Protein AF-A0AAE4V589-F1 (afdb_monomer)

Foldseek 3Di:
DDDPPPQDEDFFFDKDKFDKDQLLVLCVVVVDDWDDDDPGCSQVSSLVSRDPDDLPQKDWPFKDKDFPADHDRGFIWMKMKGFHAWADDPFKIKIKMKMFIATPVRDTGMIMIIIIIHHGPRPYDHDLCRHPLDLSNVVVVQVVQLPDPVQLVVCQVPFAKDKDWDAHRHRDIRIKIFGDDRSHRPDID

Solvent-accessible surface area (backbone atoms only — not comparable to full-atom values): 10540 Å² total; per-residue (Å²): 135,84,79,77,74,77,79,73,76,82,52,54,68,44,69,34,66,31,74,74,40,42,41,45,61,48,38,63,72,67,71,62,85,77,83,80,92,64,92,62,61,56,50,61,51,49,40,63,70,39,51,66,64,91,61,79,81,41,44,78,79,24,68,35,78,48,72,76,42,79,74,47,57,86,39,46,34,24,23,39,37,33,29,65,24,38,41,57,59,100,72,41,35,42,35,31,32,41,38,32,34,28,36,87,86,70,46,71,27,32,35,34,29,31,22,31,38,40,54,70,86,62,81,64,74,84,48,49,85,25,30,59,55,31,55,69,24,54,60,69,45,50,62,63,43,60,72,30,63,69,56,23,60,77,25,45,91,42,70,51,72,50,75,45,76,44,75,40,7,76,70,48,75,41,61,23,35,42,31,32,51,52,29,34,76,78,45,75,79

Sequence (189 aa):
MSVLTQQQRLAVGDRAVSAERRVSDVIAASGATFPGSGASLTGVVVAGVLDASNLDGAARTGLQWNTVSAVEADDVVRAESVITRVQRSADTVEVDRHLRLIDENGNVREQGIETWRLPEGSAVGTDPATDFCTVAWAELLREPLADDRNFTSSLATWDGTIGLCCLDGSGHNREVHLRIYRGRIIDIS

Nearest PDB structures (foldseek):
  8pwz-assembly1_A-2  TM=8.645E-01  e=3.031E-05  Mycobacterium tuberculosis H37Rv
  4rlw-assembly1_A  TM=8.900E-01  e=3.848E-05  Mycobacterium tuberculosis H37Rv
  4rlt-assembly1_A  TM=8.795E-01  e=3.848E-05  Mycobacterium tuberculosis H37Rv
  4rlu-assembly1_A  TM=8.797E-01  e=6.586E-05  Mycobacterium tuberculosis H37Rv
  4rlj-assembly1_A  TM=8.335E-01  e=1.196E-04  Mycobacterium tuberculosis H37Rv

pLDDT: mean 85.78, std 14.61, range [31.17, 97.69]

Organism: NCBI:txid1990687

Structure (mmCIF, N/CA/C/O backbone):
data_AF-A0AAE4V589-F1
#
_entry.id   AF-A0AAE4V589-F1
#
loop_
_atom_site.group_PDB
_atom_site.id
_atom_site.type_symbol
_atom_site.label_atom_id
_atom_site.label_alt_id
_atom_site.label_comp_id
_atom_site.label_asym_id
_atom_site.label_entity_id
_atom_site.label_seq_id
_atom_site.pdbx_PDB_ins_code
_atom_site.Cartn_x
_atom_site.Cartn_y
_atom_site.Cartn_z
_atom_site.occupancy
_atom_site.B_iso_or_equiv
_atom_site.auth_seq_id
_atom_site.auth_comp_id
_atom_site.auth_asym_id
_atom_site.auth_atom_id
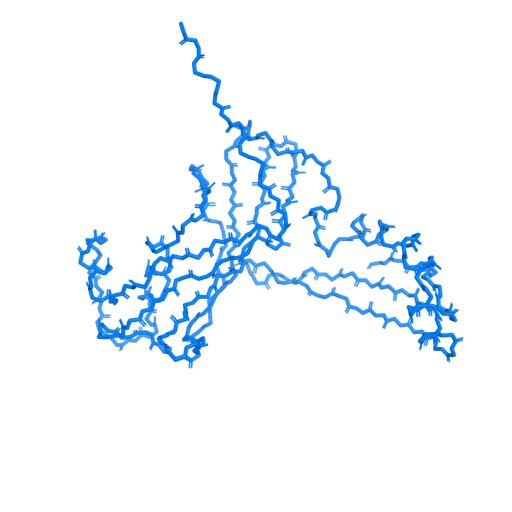_atom_site.pdbx_PDB_model_num
ATOM 1 N N . MET A 1 1 ? -13.358 26.971 -25.127 1.00 34.12 1 MET A N 1
ATOM 2 C CA . MET A 1 1 ? -13.635 25.546 -24.847 1.00 34.12 1 MET A CA 1
ATOM 3 C C . MET A 1 1 ? -12.735 25.131 -23.698 1.00 34.12 1 MET A C 1
ATOM 5 O O . MET A 1 1 ? -11.559 24.897 -23.932 1.00 34.12 1 MET A O 1
ATOM 9 N N . SER A 1 2 ? -13.243 25.151 -22.464 1.00 31.86 2 SER A N 1
ATOM 10 C CA . SER A 1 2 ? -12.487 24.661 -21.306 1.00 31.86 2 SER A CA 1
ATOM 11 C C . SER A 1 2 ? -12.564 23.144 -21.283 1.00 31.86 2 SER A C 1
ATOM 13 O O . SER A 1 2 ? -13.654 22.582 -21.197 1.00 31.86 2 SER A O 1
ATOM 15 N N . VAL A 1 3 ? -11.410 22.494 -21.387 1.00 31.17 3 VAL A N 1
ATOM 16 C CA . VAL A 1 3 ? -11.266 21.075 -21.073 1.00 31.17 3 VAL A CA 1
ATOM 17 C C . VAL A 1 3 ? -11.419 20.976 -19.558 1.00 31.17 3 VAL A C 1
ATOM 19 O O . VAL A 1 3 ? -10.581 21.481 -18.818 1.00 31.17 3 VAL A O 1
ATOM 22 N N . LEU A 1 4 ? -12.540 20.424 -19.097 1.00 32.84 4 LEU A N 1
ATOM 23 C CA . LEU A 1 4 ? -12.709 20.032 -17.703 1.00 32.84 4 LEU A CA 1
ATOM 24 C C . LEU A 1 4 ? -11.693 18.922 -17.442 1.00 32.84 4 LEU A C 1
ATOM 26 O O . LEU A 1 4 ? -11.896 17.784 -17.861 1.00 32.84 4 LEU A O 1
ATOM 30 N N . THR A 1 5 ? -10.571 19.270 -16.820 1.00 37.00 5 THR A N 1
ATOM 31 C CA . THR A 1 5 ? -9.595 18.307 -16.324 1.00 37.00 5 THR A CA 1
ATOM 32 C C . THR A 1 5 ? -10.337 17.399 -15.353 1.00 37.00 5 THR A C 1
ATOM 34 O O . THR A 1 5 ? -10.810 17.855 -14.312 1.00 37.00 5 THR A O 1
ATOM 37 N N . GLN A 1 6 ? -10.527 16.138 -15.731 1.00 39.84 6 GLN A N 1
ATOM 38 C CA . GLN A 1 6 ? -11.138 15.129 -14.881 1.00 39.84 6 GLN A CA 1
ATOM 39 C C . GLN A 1 6 ? -10.246 14.995 -13.643 1.00 39.84 6 GLN A C 1
ATOM 41 O O . GLN A 1 6 ? -9.173 14.407 -13.712 1.00 39.84 6 GLN A O 1
ATOM 46 N N . GLN A 1 7 ? -10.642 15.638 -12.540 1.00 46.50 7 GLN A N 1
ATOM 47 C CA . GLN A 1 7 ? -9.946 15.559 -11.259 1.00 46.50 7 GLN A CA 1
ATOM 48 C C . GLN A 1 7 ? -9.912 14.093 -10.846 1.00 46.50 7 GLN A C 1
ATOM 50 O O . GLN A 1 7 ? -10.931 13.510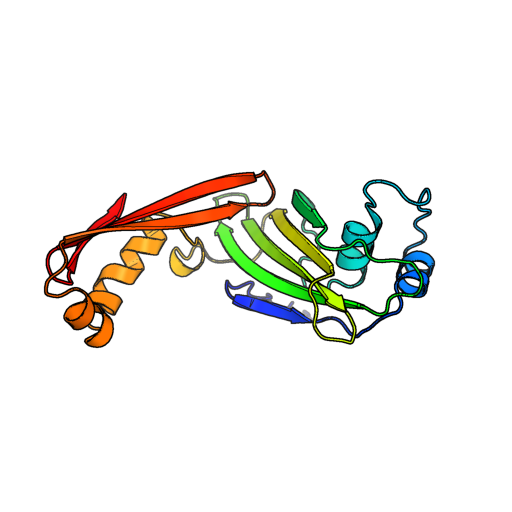 -10.472 1.00 46.50 7 GLN A O 1
ATOM 55 N N . GLN A 1 8 ? -8.747 13.478 -10.993 1.00 54.97 8 GLN A N 1
ATOM 56 C CA . GLN A 1 8 ? -8.567 12.073 -10.702 1.00 54.97 8 GLN A CA 1
ATOM 57 C C . GLN A 1 8 ? -8.567 11.910 -9.181 1.00 54.97 8 GLN A C 1
ATOM 59 O O . GLN A 1 8 ? -7.707 12.442 -8.481 1.00 54.97 8 GLN A O 1
ATOM 64 N N . ARG A 1 9 ? -9.597 11.241 -8.655 1.00 66.06 9 ARG A N 1
ATOM 65 C CA . ARG A 1 9 ? -9.659 10.863 -7.242 1.00 66.06 9 ARG A CA 1
ATOM 66 C C . ARG A 1 9 ? -8.659 9.735 -7.022 1.00 66.06 9 ARG A C 1
ATOM 68 O O . ARG A 1 9 ? -8.885 8.644 -7.524 1.00 66.06 9 ARG A O 1
ATOM 75 N N . LEU A 1 10 ? -7.589 10.018 -6.289 1.00 78.38 10 LEU A N 1
ATOM 76 C CA . LEU A 1 10 ? -6.730 8.997 -5.696 1.00 78.38 10 LEU A CA 1
ATOM 77 C C . LEU A 1 10 ? -7.417 8.465 -4.438 1.00 78.38 10 LEU A C 1
ATOM 79 O O . LEU A 1 10 ? -7.815 9.257 -3.579 1.00 78.38 10 LEU A O 1
ATOM 83 N N . ALA A 1 11 ? -7.556 7.149 -4.335 1.00 81.88 11 ALA A N 1
ATOM 84 C CA . ALA A 1 11 ? -8.172 6.478 -3.202 1.00 81.88 11 ALA A CA 1
ATOM 85 C C . ALA A 1 11 ? -7.310 5.316 -2.697 1.00 81.88 11 ALA A C 1
ATOM 87 O O . ALA A 1 11 ? -6.567 4.671 -3.438 1.00 81.88 11 ALA A O 1
ATOM 88 N N . VAL A 1 12 ? -7.433 5.021 -1.403 1.00 86.94 12 VAL A N 1
ATOM 89 C CA . VAL A 1 12 ? -6.853 3.800 -0.833 1.00 86.94 12 VAL A CA 1
ATOM 90 C C . VAL A 1 12 ? -7.510 2.582 -1.468 1.00 86.94 12 VAL A C 1
ATOM 92 O O . VAL A 1 12 ? -8.730 2.513 -1.599 1.00 86.94 12 VAL A O 1
ATOM 95 N N . GLY A 1 13 ? -6.687 1.608 -1.843 1.00 87.50 13 GLY A N 1
ATOM 96 C CA . GLY A 1 13 ? -7.117 0.408 -2.547 1.00 87.50 13 GLY A CA 1
ATOM 97 C C . GLY A 1 13 ? -7.144 0.552 -4.067 1.00 87.50 13 GLY A C 1
ATOM 98 O O . GLY A 1 13 ? -7.370 -0.462 -4.730 1.00 87.50 13 GLY A O 1
ATOM 99 N N . ASP A 1 14 ? -6.868 1.739 -4.622 1.00 87.88 14 ASP A N 1
ATOM 100 C CA . ASP A 1 14 ? -6.654 1.902 -6.061 1.00 87.88 14 ASP A CA 1
ATOM 101 C C . ASP A 1 14 ? -5.495 1.016 -6.508 1.00 87.88 14 ASP A C 1
ATOM 103 O O . ASP A 1 14 ? -4.413 1.039 -5.917 1.00 87.88 14 ASP A O 1
ATOM 107 N N . ARG A 1 15 ? -5.739 0.219 -7.551 1.00 91.75 15 ARG A N 1
ATOM 108 C CA . ARG A 1 15 ? -4.789 -0.758 -8.083 1.00 91.75 15 ARG A CA 1
ATOM 109 C C . ARG A 1 15 ? -4.442 -0.436 -9.521 1.00 91.75 15 ARG A C 1
ATOM 111 O O . ARG A 1 15 ? -5.326 -0.117 -10.314 1.00 91.75 15 ARG A O 1
ATOM 118 N N . ALA A 1 16 ? -3.175 -0.616 -9.866 1.00 91.31 16 ALA A N 1
ATOM 119 C CA . ALA A 1 16 ? -2.716 -0.590 -11.245 1.00 91.31 16 ALA A CA 1
ATOM 120 C C . ALA A 1 16 ? -1.919 -1.858 -11.553 1.00 91.31 16 ALA A C 1
ATOM 122 O O . ALA A 1 16 ? -1.218 -2.399 -10.697 1.00 91.31 16 ALA A O 1
ATOM 123 N N . VAL A 1 17 ? -2.054 -2.339 -12.786 1.00 94.00 17 VAL A N 1
ATOM 124 C CA . VAL A 1 17 ? -1.320 -3.496 -13.298 1.00 94.00 17 VAL A CA 1
ATOM 125 C C . VAL A 1 17 ? -0.789 -3.131 -14.674 1.00 94.00 17 VAL A C 1
ATOM 127 O O . VAL A 1 17 ? -1.554 -2.698 -15.537 1.00 94.00 17 VAL A O 1
ATOM 130 N N . SER A 1 18 ? 0.517 -3.278 -14.871 1.00 93.94 18 SER A N 1
ATOM 131 C CA . SER A 1 18 ? 1.145 -3.058 -16.169 1.00 93.94 18 SER A CA 1
ATOM 132 C C . SER A 1 18 ? 0.921 -4.252 -17.097 1.00 93.94 18 SER A C 1
ATOM 134 O O . SER A 1 18 ? 0.663 -5.374 -16.658 1.00 93.94 18 SER A O 1
ATOM 136 N N . ALA A 1 19 ? 1.109 -4.038 -18.398 1.00 93.44 19 ALA A N 1
ATOM 137 C CA . ALA A 1 19 ? 1.354 -5.155 -19.302 1.00 93.44 19 ALA A CA 1
ATOM 138 C C . ALA A 1 19 ? 2.674 -5.857 -18.933 1.00 93.44 19 ALA A C 1
ATOM 140 O O . ALA A 1 19 ? 3.592 -5.227 -18.397 1.00 93.44 19 ALA A O 1
ATOM 141 N N . GLU A 1 20 ? 2.769 -7.144 -19.253 1.00 95.44 20 GLU A N 1
ATOM 142 C CA . GLU A 1 20 ? 4.012 -7.905 -19.140 1.00 95.44 20 GLU A CA 1
ATOM 143 C C . GLU A 1 20 ? 5.032 -7.415 -20.166 1.00 95.44 20 GLU A C 1
ATOM 145 O O . GLU A 1 20 ? 4.706 -7.147 -21.329 1.00 95.44 20 GLU A O 1
ATOM 150 N N . ARG A 1 21 ? 6.279 -7.260 -19.726 1.00 95.31 21 ARG A N 1
ATOM 151 C CA . ARG A 1 21 ? 7.385 -6.775 -20.549 1.00 95.31 21 ARG A CA 1
ATOM 152 C C . ARG A 1 21 ? 8.670 -7.477 -20.150 1.00 95.31 21 ARG A C 1
ATOM 154 O O . ARG A 1 21 ? 8.904 -7.749 -18.974 1.00 95.31 21 ARG A O 1
ATOM 161 N N . ARG A 1 22 ? 9.526 -7.726 -21.137 1.00 95.38 22 ARG A N 1
ATOM 162 C CA . ARG A 1 22 ? 10.885 -8.196 -20.884 1.00 95.38 22 ARG A CA 1
ATOM 163 C C . ARG A 1 22 ? 11.693 -7.080 -20.228 1.00 95.38 22 ARG A C 1
ATOM 165 O O . ARG A 1 22 ? 11.635 -5.933 -20.672 1.00 95.38 22 ARG A O 1
ATOM 172 N N . VAL A 1 23 ? 12.456 -7.410 -19.193 1.00 92.31 23 VAL A N 1
ATOM 173 C CA . VAL A 1 23 ? 13.256 -6.440 -18.431 1.00 92.31 23 VAL A CA 1
ATOM 174 C C . VAL A 1 23 ? 14.241 -5.693 -19.332 1.00 92.31 23 VAL A C 1
ATOM 176 O O . VAL A 1 23 ? 14.336 -4.470 -19.245 1.00 92.31 23 VAL A O 1
ATOM 179 N N . SER A 1 24 ? 14.926 -6.388 -20.242 1.00 90.50 24 SER A N 1
ATOM 180 C CA . SER A 1 24 ? 15.848 -5.760 -21.196 1.00 90.50 24 SER A CA 1
ATOM 181 C C . SER A 1 24 ? 15.174 -4.714 -22.091 1.00 90.50 24 SER A C 1
ATOM 183 O O . SER A 1 24 ? 15.751 -3.648 -22.308 1.00 90.50 24 SER A O 1
ATOM 185 N N . ASP A 1 25 ? 13.935 -4.955 -22.531 1.00 91.81 25 ASP A N 1
ATOM 186 C CA . ASP A 1 25 ? 13.166 -3.997 -23.334 1.00 91.81 25 ASP A CA 1
ATOM 187 C C . ASP A 1 25 ? 12.798 -2.748 -22.522 1.00 91.81 25 ASP A C 1
ATOM 189 O O . ASP A 1 25 ? 12.831 -1.630 -23.037 1.00 91.81 25 ASP A O 1
ATOM 193 N N . VAL A 1 26 ? 12.451 -2.927 -21.243 1.00 89.69 26 VAL A N 1
ATOM 194 C CA . VAL A 1 26 ? 12.130 -1.826 -20.320 1.00 89.69 26 VAL A CA 1
ATOM 195 C C . VAL A 1 26 ? 13.366 -0.970 -20.056 1.00 89.69 26 VAL A C 1
ATOM 197 O O . VAL A 1 26 ? 13.305 0.256 -20.151 1.00 89.69 26 VAL A O 1
ATOM 200 N N . ILE A 1 27 ? 14.505 -1.611 -19.788 1.00 86.50 27 ILE A N 1
ATOM 201 C CA . ILE A 1 27 ? 15.797 -0.943 -19.599 1.00 86.50 27 ILE A CA 1
ATOM 202 C C . ILE A 1 27 ? 16.163 -0.143 -20.851 1.00 86.50 27 ILE A C 1
ATOM 204 O O . ILE A 1 27 ? 16.446 1.052 -20.749 1.00 86.50 27 ILE A O 1
ATOM 208 N N . ALA A 1 28 ? 16.094 -0.766 -22.030 1.00 85.81 28 ALA A N 1
ATOM 209 C CA . ALA A 1 28 ? 16.412 -0.115 -23.296 1.00 85.81 28 ALA A CA 1
ATOM 210 C C . ALA A 1 28 ? 15.505 1.097 -23.565 1.00 85.81 28 ALA A C 1
ATOM 212 O O . ALA A 1 28 ? 15.994 2.152 -23.967 1.00 85.81 28 ALA A O 1
ATOM 213 N N . ALA A 1 29 ? 14.202 0.976 -23.288 1.00 83.94 29 ALA A N 1
ATOM 214 C CA . ALA A 1 29 ? 13.246 2.071 -23.444 1.00 83.94 29 ALA A CA 1
ATOM 215 C C . ALA A 1 29 ? 13.470 3.217 -22.442 1.00 83.94 29 ALA A C 1
ATOM 217 O O . ALA A 1 29 ? 13.218 4.374 -22.770 1.00 83.94 29 ALA A O 1
ATOM 218 N N . SER A 1 30 ? 13.958 2.912 -21.236 1.00 77.62 30 SER A N 1
ATOM 219 C CA . SER A 1 30 ? 14.225 3.909 -20.190 1.00 77.62 30 SER A CA 1
ATOM 220 C C . SER A 1 30 ? 15.476 4.760 -20.446 1.00 77.62 30 SER A C 1
ATOM 222 O O . SER A 1 30 ? 15.651 5.802 -19.818 1.00 77.62 30 SER A O 1
ATOM 224 N N . GLY A 1 31 ? 16.374 4.305 -21.329 1.00 72.44 31 GLY A N 1
ATOM 225 C CA . GLY A 1 31 ? 17.687 4.919 -21.548 1.00 72.44 31 GLY A CA 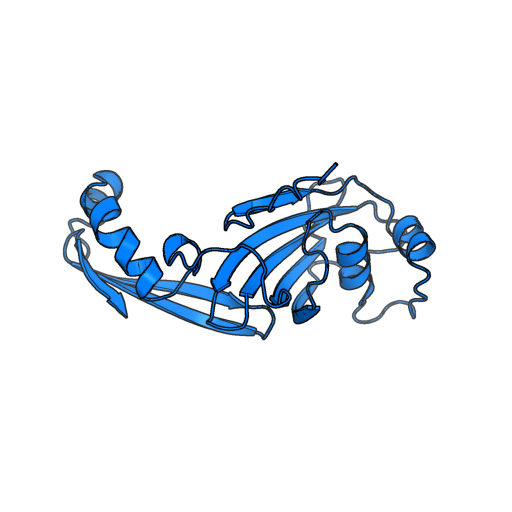1
ATOM 226 C C . GLY A 1 31 ? 18.660 4.777 -20.367 1.00 72.44 31 GLY A C 1
ATOM 227 O O . GLY A 1 31 ? 19.755 5.340 -20.407 1.00 72.44 31 GLY A O 1
ATOM 228 N N . ALA A 1 32 ? 18.296 4.034 -19.316 1.00 67.88 32 ALA A N 1
ATOM 229 C CA . ALA A 1 32 ? 19.152 3.802 -18.160 1.00 67.88 32 ALA A CA 1
ATOM 230 C C . ALA A 1 32 ? 20.236 2.753 -18.464 1.00 67.88 32 ALA A C 1
ATOM 232 O O . ALA A 1 32 ? 19.979 1.717 -19.074 1.00 67.88 32 ALA A O 1
ATOM 233 N N . THR A 1 33 ? 21.467 3.011 -18.014 1.00 60.41 33 THR A N 1
ATOM 234 C CA . THR A 1 33 ? 22.587 2.058 -18.100 1.00 60.41 33 THR A CA 1
ATOM 235 C C . THR A 1 33 ? 22.838 1.468 -16.715 1.00 60.41 33 THR A C 1
ATOM 237 O O . THR A 1 33 ? 23.077 2.220 -15.771 1.00 60.41 33 THR A O 1
ATOM 240 N N . PHE A 1 34 ? 22.787 0.141 -16.577 1.00 58.53 34 PHE A N 1
ATOM 241 C CA . PHE A 1 34 ? 22.930 -0.532 -15.282 1.00 58.53 34 PHE A CA 1
ATOM 242 C C . PHE A 1 34 ? 24.288 -1.234 -15.167 1.00 58.53 34 PHE A C 1
ATOM 244 O O . PHE A 1 34 ? 24.630 -2.025 -16.050 1.00 58.53 34 PHE A O 1
ATOM 251 N N . PRO A 1 35 ? 25.069 -0.988 -14.099 1.00 49.06 35 PRO A N 1
ATOM 252 C CA . PRO A 1 35 ? 26.231 -1.810 -13.795 1.00 49.06 35 PRO A CA 1
ATOM 253 C C . PRO A 1 35 ? 25.759 -3.218 -13.402 1.00 49.06 35 PRO A C 1
ATOM 255 O O . PRO A 1 35 ? 24.846 -3.377 -12.595 1.00 49.06 35 PRO A O 1
ATOM 258 N N . GLY A 1 36 ? 26.350 -4.239 -14.022 1.00 48.19 36 GLY A N 1
ATOM 259 C CA . GLY A 1 36 ? 25.951 -5.631 -13.835 1.00 48.19 36 GLY A CA 1
ATOM 260 C C . GLY A 1 36 ? 26.063 -6.121 -12.386 1.00 48.19 36 GLY A C 1
ATOM 261 O O . GLY A 1 36 ? 27.000 -5.778 -11.669 1.00 48.19 36 GLY A O 1
ATOM 262 N N . SER A 1 37 ? 25.088 -6.955 -12.011 1.00 50.28 37 SER A N 1
ATOM 263 C CA . SER A 1 37 ? 25.084 -7.911 -10.892 1.00 50.28 37 SER A CA 1
ATOM 264 C C . SER A 1 37 ? 25.663 -7.415 -9.558 1.00 50.28 37 SER A C 1
ATOM 266 O O . SER A 1 37 ? 26.743 -7.827 -9.135 1.00 50.28 37 SER A O 1
ATOM 268 N N . GLY A 1 38 ? 24.899 -6.592 -8.843 1.00 46.00 38 GLY A N 1
ATOM 269 C CA . GLY A 1 38 ? 25.106 -6.336 -7.417 1.00 46.00 38 GLY A CA 1
ATOM 270 C C . GLY A 1 38 ? 24.002 -5.438 -6.870 1.00 46.00 38 GLY A C 1
ATOM 271 O O . GLY A 1 38 ? 23.825 -4.347 -7.396 1.00 46.00 38 GLY A O 1
ATOM 272 N N . ALA A 1 39 ? 23.242 -5.923 -5.874 1.00 51.16 39 ALA A N 1
ATOM 273 C CA . ALA A 1 39 ? 22.123 -5.226 -5.210 1.00 51.16 39 ALA A CA 1
ATOM 274 C C . ALA A 1 39 ? 21.314 -4.341 -6.180 1.00 51.16 39 ALA A C 1
ATOM 276 O O . ALA A 1 39 ? 21.338 -3.112 -6.123 1.00 51.16 39 ALA A O 1
ATOM 277 N N . SER A 1 40 ? 20.716 -4.999 -7.169 1.00 62.91 40 SER A N 1
ATOM 278 C CA . SER A 1 40 ? 20.347 -4.366 -8.424 1.00 62.91 40 SER A CA 1
ATOM 279 C C . SER A 1 40 ? 19.200 -3.362 -8.264 1.00 62.91 40 SER A C 1
ATOM 281 O O . SER A 1 40 ? 18.052 -3.741 -8.054 1.00 62.91 40 SER A O 1
ATOM 283 N N . LEU A 1 41 ? 19.487 -2.071 -8.465 1.00 73.62 41 LEU A N 1
ATOM 284 C CA . LEU A 1 41 ? 18.460 -1.037 -8.665 1.00 73.62 41 LEU A CA 1
ATOM 285 C C . LEU A 1 41 ? 17.596 -1.298 -9.916 1.00 73.62 41 LEU A C 1
ATOM 287 O O . LEU A 1 41 ? 16.635 -0.564 -10.146 1.00 73.62 41 LEU A O 1
ATOM 291 N N . THR A 1 42 ? 17.909 -2.318 -10.729 1.00 85.25 42 THR A N 1
ATOM 292 C CA . THR A 1 42 ? 17.109 -2.701 -11.897 1.00 85.25 42 THR A CA 1
ATOM 293 C C . THR A 1 42 ? 15.661 -2.955 -11.517 1.00 85.25 42 THR A C 1
ATOM 295 O O . THR A 1 42 ? 14.794 -2.408 -12.187 1.00 85.25 42 THR A O 1
ATOM 298 N N . GLY A 1 43 ? 15.382 -3.682 -10.429 1.00 88.56 43 GLY A N 1
ATOM 299 C CA . GLY A 1 43 ? 14.009 -3.904 -9.972 1.00 88.56 43 GLY A CA 1
ATOM 300 C C . GLY A 1 43 ? 13.264 -2.588 -9.731 1.00 88.56 43 GLY A C 1
ATOM 301 O O . GLY A 1 43 ? 12.174 -2.381 -10.255 1.00 88.56 43 GLY A O 1
ATOM 302 N N . VAL A 1 44 ? 13.895 -1.639 -9.035 1.00 89.44 44 VAL A N 1
ATOM 303 C CA . VAL A 1 44 ? 13.312 -0.314 -8.756 1.00 89.44 44 VAL A CA 1
ATOM 304 C C . VAL A 1 44 ? 13.021 0.461 -10.043 1.00 89.44 44 VAL A C 1
ATOM 306 O O . VAL A 1 44 ? 11.958 1.068 -10.169 1.00 89.44 44 VAL A O 1
ATOM 309 N N . VAL A 1 45 ? 13.950 0.467 -11.004 1.00 87.81 45 VAL A N 1
ATOM 310 C CA . VAL A 1 45 ? 13.761 1.218 -12.255 1.00 87.81 45 VAL A CA 1
ATOM 311 C C . VAL A 1 45 ? 12.737 0.547 -13.159 1.00 87.81 45 VAL A C 1
ATOM 313 O O . VAL A 1 45 ? 11.854 1.229 -13.668 1.00 87.81 45 VAL A O 1
ATOM 316 N N . VAL A 1 46 ? 12.812 -0.774 -13.328 1.00 89.94 46 VAL A N 1
ATOM 317 C CA . VAL A 1 46 ? 11.830 -1.543 -14.103 1.00 89.94 46 VAL A CA 1
ATOM 318 C C . VAL A 1 46 ? 10.435 -1.301 -13.548 1.00 89.94 46 VAL A C 1
ATOM 320 O O . VAL A 1 46 ? 9.527 -0.984 -14.311 1.00 89.94 46 VAL A O 1
ATOM 323 N N . ALA A 1 47 ? 10.275 -1.372 -12.227 1.00 90.12 47 ALA A N 1
ATOM 324 C CA . ALA A 1 47 ? 8.996 -1.123 -11.590 1.00 90.12 47 ALA A CA 1
ATOM 325 C C . ALA A 1 47 ? 8.518 0.319 -11.810 1.00 90.12 47 ALA A C 1
ATOM 327 O O . ALA A 1 47 ? 7.353 0.508 -12.129 1.00 90.12 47 ALA A O 1
ATOM 328 N N . GLY A 1 48 ? 9.407 1.317 -11.733 1.00 86.50 48 GLY A N 1
ATOM 329 C CA . GLY A 1 48 ? 9.064 2.717 -12.010 1.00 86.50 48 GLY A CA 1
ATOM 330 C C . GLY A 1 48 ? 8.705 3.014 -13.472 1.00 86.50 48 GLY A C 1
ATOM 331 O O . GLY A 1 48 ? 7.877 3.880 -13.720 1.00 86.50 48 GLY A O 1
ATOM 332 N N . VAL A 1 49 ? 9.293 2.306 -14.442 1.00 86.94 49 VAL A N 1
ATOM 333 C CA . VAL A 1 49 ? 8.979 2.475 -15.877 1.00 86.94 49 VAL A CA 1
ATOM 334 C C . VAL A 1 49 ? 7.696 1.737 -16.261 1.00 86.94 49 VAL A C 1
ATOM 336 O O . VAL A 1 49 ? 6.949 2.202 -17.117 1.00 86.94 49 VAL A O 1
ATOM 339 N N . LEU A 1 50 ? 7.453 0.570 -15.658 1.00 86.88 50 LEU A N 1
ATOM 340 C CA . LEU A 1 50 ? 6.237 -0.213 -15.884 1.00 86.88 50 LEU A CA 1
ATOM 341 C C . LEU A 1 50 ? 5.029 0.317 -15.121 1.00 86.88 50 LEU A C 1
ATOM 343 O O . LEU A 1 50 ? 3.902 -0.038 -15.464 1.00 86.88 50 LEU A O 1
ATOM 347 N N . ASP A 1 51 ? 5.254 1.112 -14.081 1.00 78.94 51 ASP A N 1
ATOM 348 C CA . ASP A 1 51 ? 4.199 1.654 -13.247 1.00 78.94 51 ASP A CA 1
ATOM 349 C C . ASP A 1 51 ? 3.140 2.379 -14.089 1.00 78.94 51 ASP A C 1
ATOM 351 O O . ASP A 1 51 ? 3.410 3.353 -14.787 1.00 78.94 51 ASP A O 1
ATOM 355 N N . ALA A 1 52 ? 1.914 1.866 -14.017 1.00 66.19 52 ALA A N 1
ATOM 356 C CA . ALA A 1 52 ? 0.763 2.374 -14.752 1.00 66.19 52 ALA A CA 1
ATOM 357 C C . ALA A 1 52 ? -0.108 3.318 -13.904 1.00 66.19 52 ALA A C 1
ATOM 359 O O . ALA A 1 52 ? -1.232 3.636 -14.296 1.00 66.19 52 ALA A O 1
ATOM 360 N N . SER A 1 53 ? 0.347 3.711 -12.711 1.00 69.00 53 SER A N 1
ATOM 361 C CA . SER A 1 53 ? -0.438 4.569 -11.825 1.00 69.00 53 SER A CA 1
ATOM 362 C C . SER A 1 53 ? -0.235 6.063 -12.106 1.00 69.00 53 SER A C 1
ATOM 364 O O . SER A 1 53 ? 0.856 6.527 -12.420 1.00 69.00 53 SER A O 1
ATOM 366 N N . ASN A 1 54 ? -1.326 6.828 -11.990 1.00 65.81 54 ASN A N 1
ATOM 367 C CA . ASN A 1 54 ? -1.395 8.244 -12.365 1.00 65.81 54 ASN A CA 1
ATOM 368 C C . ASN A 1 54 ? -0.960 9.162 -11.207 1.00 65.81 54 ASN A C 1
ATOM 370 O O . ASN A 1 54 ? -1.754 9.954 -10.699 1.00 65.81 54 ASN A O 1
ATOM 374 N N . LEU A 1 55 ? 0.290 9.037 -10.753 1.00 77.50 55 LEU A N 1
ATOM 375 C CA . LEU A 1 55 ? 0.900 9.968 -9.790 1.00 77.50 55 LEU A CA 1
ATOM 376 C C . LEU A 1 55 ? 1.644 11.104 -10.513 1.00 77.50 55 LEU A C 1
ATOM 378 O O . LEU A 1 55 ? 2.784 11.437 -10.187 1.00 77.50 55 LEU A O 1
ATOM 382 N N . ASP A 1 56 ? 1.002 11.694 -11.521 1.00 75.62 56 ASP A N 1
ATOM 383 C CA . ASP A 1 56 ? 1.611 12.717 -12.368 1.00 75.62 56 ASP A CA 1
ATOM 384 C C . ASP A 1 56 ? 2.053 13.940 -11.557 1.00 75.62 56 ASP A C 1
ATOM 386 O O . ASP A 1 56 ? 1.307 14.501 -10.753 1.00 75.62 56 ASP A O 1
ATOM 390 N N . GLY A 1 57 ? 3.300 14.362 -11.774 1.00 78.25 57 GLY A N 1
ATOM 391 C CA . GLY A 1 57 ? 3.900 15.491 -11.062 1.00 78.25 57 GLY A CA 1
ATOM 392 C C . GLY A 1 57 ? 4.223 15.221 -9.589 1.00 78.25 57 GLY A C 1
ATOM 393 O O . GLY A 1 57 ? 4.727 16.123 -8.920 1.00 78.25 57 GLY A O 1
ATOM 394 N N . ALA A 1 58 ? 3.972 14.013 -9.075 1.00 86.44 58 ALA A N 1
ATOM 395 C CA . ALA A 1 58 ? 4.374 13.635 -7.730 1.00 86.44 58 ALA A CA 1
ATOM 396 C C . ALA A 1 58 ? 5.888 13.388 -7.652 1.00 86.44 58 ALA A C 1
ATOM 398 O O . ALA A 1 58 ? 6.513 12.861 -8.573 1.00 86.44 58 ALA A O 1
ATOM 399 N N . ALA A 1 59 ? 6.480 13.731 -6.512 1.00 89.62 59 ALA A N 1
ATOM 400 C CA . ALA A 1 59 ? 7.870 13.426 -6.206 1.00 89.62 59 ALA A CA 1
ATOM 401 C C . ALA A 1 59 ? 7.939 12.250 -5.228 1.00 89.62 59 ALA A C 1
ATOM 403 O O . ALA A 1 59 ? 7.313 12.294 -4.168 1.00 89.62 59 ALA A O 1
ATOM 404 N N . ARG A 1 60 ? 8.724 11.214 -5.544 1.00 90.75 60 ARG A N 1
ATOM 405 C CA . ARG A 1 60 ? 8.995 10.129 -4.592 1.00 90.75 60 ARG A CA 1
ATOM 406 C C . ARG A 1 60 ? 9.911 10.643 -3.486 1.00 90.75 60 ARG A C 1
ATOM 408 O O . ARG A 1 60 ? 11.033 11.064 -3.759 1.00 90.75 60 ARG A O 1
ATOM 415 N N . THR A 1 61 ? 9.440 10.593 -2.248 1.00 92.44 61 THR A N 1
ATOM 416 C CA . THR A 1 61 ? 10.151 11.077 -1.056 1.00 92.44 61 THR A CA 1
ATOM 417 C C . THR A 1 61 ? 10.625 9.949 -0.146 1.00 92.44 61 THR A C 1
ATOM 419 O O . THR A 1 61 ? 11.468 10.190 0.713 1.00 92.44 61 THR A O 1
ATOM 422 N N . GLY A 1 62 ? 10.122 8.726 -0.341 1.00 91.31 62 GLY A N 1
ATOM 423 C CA . GLY A 1 62 ? 10.554 7.526 0.374 1.00 91.31 62 GLY A CA 1
ATOM 424 C C . GLY A 1 62 ? 10.486 6.283 -0.512 1.00 91.31 62 GLY A C 1
ATOM 425 O O . GLY A 1 62 ? 9.620 6.185 -1.383 1.00 91.31 62 GLY A O 1
ATOM 426 N N . LEU A 1 63 ? 11.406 5.347 -0.291 1.00 92.81 63 LEU A N 1
ATOM 427 C CA . LEU A 1 63 ? 11.434 4.029 -0.916 1.00 92.81 63 LEU A CA 1
ATOM 428 C C . LEU A 1 63 ? 12.064 3.007 0.040 1.00 92.81 63 LEU A C 1
ATOM 430 O O . LEU A 1 63 ? 13.252 3.094 0.353 1.00 92.81 63 LEU A O 1
ATOM 434 N N . GLN A 1 64 ? 11.294 1.984 0.394 1.00 91.75 64 GLN A N 1
ATOM 435 C CA . GLN A 1 64 ? 11.797 0.754 0.990 1.00 91.75 64 GLN A CA 1
ATOM 436 C C . GLN A 1 64 ? 11.634 -0.370 -0.028 1.00 91.75 64 GLN A C 1
ATOM 438 O O . GLN A 1 64 ? 10.522 -0.660 -0.460 1.00 91.75 64 GLN A O 1
ATOM 443 N N . TRP A 1 65 ? 12.736 -1.013 -0.408 1.00 92.56 65 TRP A N 1
ATOM 444 C CA . TRP A 1 65 ? 12.743 -2.053 -1.435 1.00 92.56 65 TRP A CA 1
ATOM 445 C C . TRP A 1 65 ? 13.251 -3.378 -0.877 1.00 92.56 65 TRP A C 1
ATOM 447 O O . TRP A 1 65 ? 14.194 -3.412 -0.088 1.00 92.56 65 TRP A O 1
ATOM 457 N N . ASN A 1 66 ? 12.627 -4.469 -1.300 1.00 91.88 66 ASN A N 1
ATOM 458 C CA . ASN A 1 66 ? 12.970 -5.821 -0.907 1.00 91.88 66 ASN A CA 1
ATOM 459 C C . ASN A 1 66 ? 13.057 -6.730 -2.137 1.00 91.88 66 ASN A C 1
ATOM 461 O O . ASN A 1 66 ? 12.062 -6.988 -2.820 1.00 91.88 66 ASN A O 1
ATOM 465 N N . THR A 1 67 ? 14.245 -7.280 -2.355 1.00 92.56 67 THR A N 1
ATOM 466 C CA . THR A 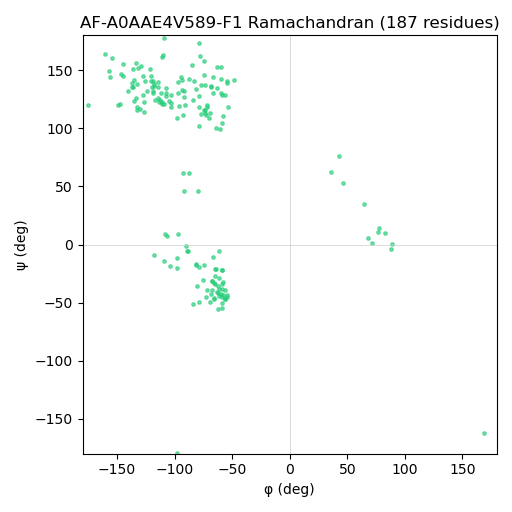1 67 ? 14.526 -8.247 -3.415 1.00 92.56 67 THR A CA 1
ATOM 467 C C . THR A 1 67 ? 14.348 -9.662 -2.863 1.00 92.56 67 THR A C 1
ATOM 469 O O . THR A 1 67 ? 15.132 -10.096 -2.023 1.00 92.56 67 THR A O 1
ATOM 472 N N . VAL A 1 68 ? 13.320 -10.387 -3.320 1.00 91.88 68 VAL A N 1
ATOM 473 C CA . VAL A 1 68 ? 13.145 -11.820 -3.001 1.00 91.88 68 VAL A CA 1
ATOM 474 C C . VAL A 1 68 ? 14.073 -12.641 -3.897 1.00 91.88 68 VAL A C 1
ATOM 476 O O . VAL A 1 68 ? 14.855 -13.460 -3.424 1.00 91.88 68 VAL A O 1
ATOM 479 N N . SER A 1 69 ? 14.027 -12.346 -5.193 1.00 91.00 69 SER A N 1
ATOM 480 C CA . SER A 1 69 ? 14.933 -12.832 -6.229 1.00 91.00 69 SER A CA 1
ATOM 481 C C . SER A 1 69 ? 15.067 -11.737 -7.279 1.00 91.00 69 SER A C 1
ATOM 483 O O . SER A 1 69 ? 14.056 -11.323 -7.849 1.00 91.00 69 SER A O 1
ATOM 485 N N . ALA A 1 70 ? 16.290 -11.262 -7.516 1.00 91.06 70 ALA A N 1
ATOM 486 C CA . ALA A 1 70 ? 16.534 -10.151 -8.432 1.00 91.06 70 ALA A CA 1
ATOM 487 C C . ALA A 1 70 ? 15.940 -10.431 -9.818 1.00 91.06 70 ALA A C 1
ATOM 489 O O . ALA A 1 70 ? 15.977 -11.569 -10.299 1.00 91.06 70 ALA A O 1
ATOM 490 N N . VAL A 1 71 ? 15.374 -9.397 -10.436 1.00 91.06 71 VAL A N 1
ATOM 491 C CA . VAL A 1 71 ? 14.986 -9.472 -11.843 1.00 91.06 71 VAL A CA 1
ATOM 492 C C . VAL A 1 71 ? 16.228 -9.409 -12.727 1.00 91.06 71 VAL A C 1
ATOM 494 O O . VAL A 1 71 ? 17.143 -8.611 -12.500 1.00 91.06 71 VAL A O 1
ATOM 497 N N . GLU A 1 72 ? 16.255 -10.254 -13.745 1.00 90.25 72 GLU A N 1
ATOM 498 C CA . GLU A 1 72 ? 17.327 -10.352 -14.728 1.00 90.25 72 GLU A CA 1
ATOM 499 C C . GLU A 1 72 ? 16.860 -9.849 -16.095 1.00 90.25 72 GLU A C 1
ATOM 501 O O . GLU A 1 72 ? 15.669 -9.708 -16.355 1.00 90.25 72 GLU A O 1
ATOM 506 N N . ALA A 1 73 ? 17.802 -9.552 -16.994 1.00 89.81 73 ALA A N 1
ATOM 507 C CA . ALA A 1 73 ? 17.504 -8.938 -18.290 1.00 89.81 73 ALA A CA 1
ATOM 508 C C . ALA A 1 73 ? 16.532 -9.764 -19.157 1.00 89.81 73 ALA A C 1
ATOM 510 O O . ALA A 1 73 ? 15.739 -9.189 -19.907 1.00 89.81 73 ALA A O 1
ATOM 511 N N . ASP A 1 74 ? 16.588 -11.090 -19.040 1.00 91.50 74 ASP A N 1
ATOM 512 C CA . ASP A 1 74 ? 15.754 -12.013 -19.808 1.00 91.50 74 ASP A CA 1
ATOM 513 C C . ASP A 1 74 ? 14.414 -12.342 -19.139 1.00 91.50 74 ASP A C 1
ATOM 515 O O . ASP A 1 74 ? 13.565 -12.974 -19.778 1.00 91.50 74 ASP A O 1
ATOM 519 N N . ASP A 1 75 ? 14.191 -11.873 -17.909 1.00 94.06 75 ASP A N 1
ATOM 520 C CA . ASP A 1 75 ? 12.920 -12.060 -17.222 1.00 94.06 75 ASP A CA 1
ATOM 521 C C . ASP A 1 75 ? 11.807 -11.278 -17.929 1.00 94.06 75 ASP A C 1
ATOM 523 O O . ASP A 1 75 ? 11.996 -10.158 -18.421 1.00 94.06 75 ASP A O 1
ATOM 527 N N . VAL A 1 76 ? 10.614 -11.869 -17.945 1.00 96.88 76 VAL A N 1
ATOM 528 C CA . VAL A 1 76 ? 9.368 -11.194 -18.308 1.00 96.88 76 VAL A CA 1
ATOM 529 C C . VAL A 1 76 ? 8.611 -10.911 -17.023 1.00 96.88 76 VAL A C 1
ATOM 531 O O . VAL A 1 76 ? 8.315 -11.825 -16.254 1.00 96.88 76 VAL A O 1
ATOM 534 N N . VAL A 1 77 ? 8.322 -9.635 -16.783 1.00 96.75 77 VAL A N 1
ATOM 535 C CA . VAL A 1 77 ? 7.674 -9.187 -15.552 1.00 96.75 77 VAL A CA 1
ATOM 536 C C . VAL A 1 77 ? 6.533 -8.223 -15.841 1.00 96.75 77 VAL A C 1
ATOM 538 O O . VAL A 1 77 ? 6.521 -7.527 -16.860 1.00 96.75 77 VAL A O 1
ATOM 541 N N . ARG A 1 78 ? 5.593 -8.135 -14.903 1.00 96.56 78 ARG A N 1
ATOM 542 C CA . ARG A 1 78 ? 4.639 -7.026 -14.797 1.00 96.56 78 ARG A CA 1
ATOM 543 C C . ARG A 1 78 ? 4.760 -6.344 -13.443 1.00 96.56 78 ARG A C 1
ATOM 545 O O . ARG A 1 78 ? 5.107 -6.980 -12.448 1.00 96.56 78 ARG A O 1
ATOM 552 N N . ALA A 1 79 ? 4.440 -5.058 -13.408 1.00 95.56 79 ALA A N 1
ATOM 553 C CA . ALA A 1 79 ? 4.304 -4.305 -12.177 1.00 95.56 79 ALA A CA 1
ATOM 554 C C . ALA A 1 79 ? 2.847 -4.336 -11.703 1.00 95.56 79 ALA A C 1
ATOM 556 O O . ALA A 1 79 ? 1.923 -4.071 -12.472 1.00 95.56 79 ALA A O 1
ATOM 557 N N . GLU A 1 80 ? 2.647 -4.633 -10.424 1.00 95.50 80 GLU A N 1
ATOM 558 C CA . GLU A 1 80 ? 1.366 -4.499 -9.736 1.00 95.50 80 GLU A CA 1
ATOM 559 C C . GLU A 1 80 ? 1.526 -3.508 -8.590 1.00 95.50 80 GLU A C 1
ATOM 561 O O . GLU A 1 80 ? 2.439 -3.651 -7.775 1.00 95.50 80 GLU A O 1
ATOM 566 N N . SER A 1 81 ? 0.634 -2.526 -8.497 1.00 93.50 81 SER A N 1
ATOM 567 C CA . SER A 1 81 ? 0.654 -1.537 -7.425 1.00 93.50 81 SER A CA 1
ATOM 568 C C . SER A 1 81 ? -0.699 -1.386 -6.747 1.00 93.50 81 SER A C 1
ATOM 570 O O . SER A 1 81 ? -1.749 -1.653 -7.336 1.00 93.50 81 SER A O 1
ATOM 572 N N . VAL A 1 82 ? -0.664 -0.973 -5.482 1.00 92.69 82 VAL A N 1
ATOM 573 C CA . VAL A 1 82 ? -1.840 -0.585 -4.708 1.00 92.69 82 VAL A CA 1
ATOM 574 C C . VAL A 1 82 ? -1.523 0.631 -3.847 1.00 92.69 82 VAL A C 1
ATOM 576 O O . VAL A 1 82 ? -0.508 0.652 -3.148 1.00 92.69 82 VAL A O 1
ATOM 579 N N . ILE A 1 83 ? -2.391 1.641 -3.879 1.00 91.38 83 ILE A N 1
ATOM 580 C CA . ILE A 1 83 ? -2.332 2.755 -2.930 1.00 91.38 83 ILE A CA 1
ATOM 581 C C . ILE A 1 83 ? -2.778 2.235 -1.566 1.00 91.38 83 ILE A C 1
ATOM 583 O O . ILE A 1 83 ? -3.906 1.770 -1.405 1.00 91.38 83 ILE A O 1
ATOM 587 N N . THR A 1 84 ? -1.893 2.298 -0.580 1.00 90.81 84 THR A N 1
ATOM 588 C CA . THR A 1 84 ? -2.155 1.807 0.779 1.00 90.81 84 THR A CA 1
ATOM 589 C C . THR A 1 84 ? -2.569 2.924 1.724 1.00 90.81 84 THR A C 1
ATOM 591 O O . THR A 1 84 ? -3.194 2.649 2.747 1.00 90.81 84 THR A O 1
ATOM 594 N N . ARG A 1 85 ? -2.259 4.178 1.381 1.00 91.12 85 ARG A N 1
ATOM 595 C CA . ARG A 1 85 ? -2.602 5.349 2.185 1.00 91.12 85 ARG A CA 1
ATOM 596 C C . ARG A 1 85 ? -2.657 6.607 1.335 1.00 91.12 85 ARG A C 1
ATOM 598 O O . ARG A 1 85 ? -1.835 6.791 0.442 1.00 91.12 85 ARG A O 1
ATOM 605 N N . VAL A 1 86 ? -3.584 7.492 1.674 1.00 90.69 86 VAL A N 1
ATOM 606 C CA . VAL A 1 86 ? -3.638 8.863 1.172 1.00 90.69 86 VAL A CA 1
ATOM 607 C C . VAL A 1 86 ? -3.862 9.779 2.365 1.00 90.69 86 VAL A C 1
ATOM 609 O O . VAL A 1 86 ? -4.907 9.715 3.014 1.00 90.69 86 VAL A O 1
ATOM 612 N N . GLN A 1 87 ? -2.884 10.631 2.650 1.00 88.69 87 GLN A N 1
ATOM 613 C CA . GLN A 1 87 ? -2.953 11.616 3.716 1.00 88.69 87 GLN A CA 1
ATOM 614 C C . GLN A 1 87 ? -2.834 13.012 3.127 1.00 88.69 87 GLN A C 1
ATOM 616 O O . GLN A 1 87 ? -1.961 13.300 2.312 1.00 88.69 87 GLN A O 1
ATOM 621 N N . ARG A 1 88 ? -3.740 13.892 3.544 1.00 85.06 88 ARG A N 1
ATOM 622 C CA . ARG A 1 88 ? -3.700 15.301 3.184 1.00 85.06 88 ARG A CA 1
ATOM 623 C C . ARG A 1 88 ? -3.400 16.137 4.416 1.00 85.06 88 ARG A C 1
ATOM 625 O O . ARG A 1 88 ? -4.149 16.095 5.390 1.00 85.06 88 ARG A O 1
ATOM 632 N N . SER A 1 89 ? -2.350 16.942 4.324 1.00 78.62 89 SER A N 1
ATOM 633 C CA . SER A 1 89 ? -2.093 18.068 5.215 1.00 78.62 89 SER A CA 1
ATOM 634 C C . SER A 1 89 ? -2.559 19.382 4.561 1.00 78.62 89 SER A C 1
ATOM 636 O O . SER A 1 89 ? -3.113 19.371 3.459 1.00 78.62 89 SER A O 1
ATOM 638 N N . ALA A 1 90 ? -2.378 20.521 5.238 1.00 76.38 90 ALA A N 1
ATOM 639 C CA . ALA A 1 90 ? -2.780 21.829 4.709 1.00 76.38 90 ALA A CA 1
ATOM 640 C C . ALA A 1 90 ? -2.174 22.108 3.318 1.00 76.38 90 ALA A C 1
ATOM 642 O O . ALA A 1 90 ? -2.902 22.499 2.404 1.00 76.38 90 ALA A O 1
ATOM 643 N N . ASP A 1 91 ? -0.887 21.787 3.148 1.00 78.31 91 ASP A N 1
ATOM 644 C CA . ASP A 1 91 ? -0.094 22.211 1.987 1.00 78.31 91 ASP A CA 1
ATOM 645 C C . ASP A 1 91 ? 0.425 21.032 1.147 1.00 78.31 91 ASP A C 1
ATOM 647 O O . ASP A 1 91 ? 0.966 21.219 0.057 1.00 78.31 91 ASP A O 1
ATOM 651 N N . THR A 1 92 ? 0.274 19.794 1.630 1.00 83.44 92 THR A N 1
ATOM 652 C CA . THR A 1 92 ? 0.809 18.601 0.963 1.00 83.44 92 THR A CA 1
ATOM 653 C C . THR A 1 92 ? -0.190 17.455 0.943 1.00 83.44 92 THR A C 1
ATOM 655 O O . THR A 1 92 ? -1.018 17.299 1.840 1.00 83.44 92 THR A O 1
ATOM 658 N N . VAL A 1 93 ? -0.084 16.616 -0.086 1.00 88.69 93 VAL A N 1
ATOM 659 C CA . VAL A 1 93 ? -0.720 15.298 -0.105 1.00 88.69 93 VAL A CA 1
ATOM 660 C C . VAL A 1 93 ? 0.385 14.260 -0.190 1.00 88.69 93 VAL A C 1
ATOM 662 O O . VAL A 1 93 ? 1.215 14.312 -1.100 1.00 88.69 93 VAL A O 1
ATOM 665 N N . GLU A 1 94 ? 0.392 13.342 0.765 1.00 90.75 94 GLU A N 1
ATOM 666 C CA . GLU A 1 94 ? 1.287 12.196 0.801 1.00 90.75 94 GLU A CA 1
ATOM 667 C C . GLU A 1 94 ? 0.511 10.921 0.478 1.00 90.75 94 GLU A C 1
ATOM 669 O O . GLU A 1 94 ? -0.598 10.694 0.966 1.00 90.75 94 GLU A O 1
ATOM 674 N N . VAL A 1 95 ? 1.095 10.095 -0.381 1.00 91.62 95 VAL A N 1
ATOM 675 C CA . VAL A 1 95 ? 0.518 8.833 -0.837 1.00 91.62 95 VAL A CA 1
ATOM 676 C C . VAL A 1 95 ? 1.531 7.735 -0.592 1.00 91.62 95 VAL A C 1
ATOM 678 O O . VAL A 1 95 ? 2.642 7.799 -1.118 1.00 91.62 95 VAL A O 1
ATOM 681 N N . ASP A 1 96 ? 1.128 6.719 0.168 1.00 93.31 96 ASP A N 1
ATOM 682 C CA . ASP A 1 96 ? 1.913 5.497 0.288 1.00 93.31 96 ASP A CA 1
ATOM 683 C C . ASP A 1 96 ? 1.376 4.440 -0.673 1.00 93.31 96 ASP A C 1
ATOM 685 O O . ASP A 1 96 ? 0.163 4.281 -0.864 1.00 93.31 96 ASP A O 1
ATOM 689 N N . ARG A 1 97 ? 2.301 3.715 -1.294 1.00 92.31 97 ARG A N 1
ATOM 690 C CA . ARG A 1 97 ? 2.011 2.719 -2.318 1.00 92.31 97 ARG A CA 1
ATOM 691 C C . ARG A 1 97 ? 2.848 1.477 -2.096 1.00 92.31 97 ARG A C 1
ATOM 693 O O . ARG A 1 97 ? 4.054 1.571 -1.898 1.00 92.31 97 ARG A O 1
ATOM 700 N N . HIS A 1 98 ? 2.222 0.311 -2.202 1.00 93.88 98 HIS A N 1
ATOM 701 C CA . HIS A 1 98 ? 2.932 -0.961 -2.313 1.00 93.88 98 HIS A CA 1
ATOM 702 C C . HIS A 1 98 ? 3.021 -1.358 -3.785 1.00 93.88 98 HIS A C 1
ATOM 704 O O . HIS A 1 98 ? 2.019 -1.326 -4.498 1.00 93.88 98 HIS A O 1
ATOM 710 N N . LEU A 1 99 ? 4.220 -1.709 -4.236 1.00 93.94 99 LEU A N 1
ATOM 711 C CA . LEU A 1 99 ? 4.556 -2.069 -5.609 1.00 93.94 99 LEU A CA 1
ATOM 712 C C . LEU A 1 99 ? 5.231 -3.442 -5.623 1.00 93.94 99 LEU A C 1
ATOM 714 O O . LEU A 1 99 ? 6.043 -3.749 -4.750 1.00 93.94 99 LEU A O 1
ATOM 718 N N . ARG A 1 100 ? 4.913 -4.269 -6.617 1.00 96.06 100 ARG A N 1
ATOM 719 C CA . ARG A 1 100 ? 5.468 -5.616 -6.792 1.00 96.06 100 ARG A CA 1
ATOM 720 C C . ARG A 1 100 ? 5.819 -5.859 -8.251 1.00 96.06 100 ARG A C 1
ATOM 722 O O . ARG A 1 100 ? 5.033 -5.521 -9.130 1.00 96.06 100 ARG A O 1
ATOM 729 N N . LEU A 1 101 ? 6.960 -6.494 -8.489 1.00 96.62 101 LEU A N 1
ATOM 730 C CA . LEU A 1 101 ? 7.313 -7.101 -9.766 1.00 96.62 101 LEU A CA 1
ATOM 731 C C . LEU A 1 101 ? 6.973 -8.587 -9.724 1.00 96.62 101 LEU A C 1
ATOM 733 O O . LEU A 1 101 ? 7.495 -9.326 -8.884 1.00 96.62 101 LEU A O 1
ATOM 737 N N . ILE A 1 102 ? 6.089 -8.998 -10.625 1.00 97.62 102 ILE A N 1
ATOM 738 C CA . ILE A 1 102 ? 5.565 -10.358 -10.729 1.00 97.62 102 ILE A CA 1
ATOM 739 C C . ILE A 1 102 ? 6.093 -10.989 -12.017 1.00 97.62 102 ILE A C 1
ATOM 741 O O . ILE A 1 102 ? 6.007 -10.355 -13.069 1.00 97.62 102 ILE A O 1
ATOM 745 N N . ASP A 1 103 ? 6.639 -12.203 -11.934 1.00 96.88 103 ASP A N 1
ATOM 746 C CA . ASP A 1 103 ? 7.064 -12.974 -13.110 1.00 96.88 103 ASP A CA 1
ATOM 747 C C . ASP A 1 103 ? 5.883 -13.661 -13.827 1.00 96.88 103 ASP A C 1
ATOM 749 O O . ASP A 1 103 ? 4.746 -13.665 -13.348 1.00 96.88 103 ASP A O 1
ATOM 753 N N . GLU A 1 104 ? 6.154 -14.273 -14.980 1.00 95.81 104 GLU A N 1
ATOM 754 C CA . GLU A 1 104 ? 5.165 -15.016 -15.781 1.00 95.81 104 GLU A CA 1
ATOM 755 C C . GLU A 1 104 ? 4.499 -16.190 -15.034 1.00 95.81 104 GLU A C 1
ATOM 757 O O . GLU A 1 104 ? 3.391 -16.607 -15.373 1.00 95.81 104 GLU A O 1
ATOM 762 N N . ASN A 1 105 ? 5.143 -16.703 -13.982 1.00 96.25 105 ASN A N 1
ATOM 763 C CA . ASN A 1 105 ? 4.630 -17.791 -13.151 1.00 96.25 105 ASN A CA 1
ATOM 764 C C . ASN A 1 105 ? 3.788 -17.276 -11.969 1.00 96.25 105 ASN A C 1
ATOM 766 O O . ASN A 1 105 ? 3.270 -18.072 -11.185 1.00 96.25 105 ASN A O 1
ATOM 770 N N . GLY A 1 106 ? 3.641 -15.956 -11.826 1.00 95.88 106 GLY A N 1
ATOM 771 C CA . GLY A 1 106 ? 2.915 -15.327 -10.729 1.00 95.88 106 GLY A CA 1
ATOM 772 C C . GLY A 1 106 ? 3.732 -15.161 -9.445 1.00 95.88 106 GLY A C 1
ATOM 773 O O . GLY A 1 106 ? 3.157 -14.806 -8.413 1.00 95.88 106 GLY A O 1
ATOM 774 N N . ASN A 1 107 ? 5.047 -15.391 -9.468 1.00 96.94 107 ASN A N 1
ATOM 775 C CA . ASN A 1 107 ? 5.892 -15.205 -8.292 1.00 96.94 107 ASN A CA 1
ATOM 776 C C . ASN A 1 107 ? 6.305 -13.740 -8.141 1.00 96.94 107 ASN A C 1
ATOM 778 O O . ASN A 1 107 ? 6.674 -13.072 -9.108 1.00 96.94 107 ASN A O 1
ATOM 782 N N . VAL A 1 108 ? 6.324 -13.254 -6.898 1.00 97.00 108 VAL A N 1
ATOM 783 C CA . VAL A 1 108 ? 6.915 -11.951 -6.571 1.00 97.00 108 VAL A CA 1
ATOM 784 C C . VAL A 1 108 ? 8.434 -12.074 -6.630 1.00 97.00 108 VAL A C 1
ATOM 786 O O . VAL A 1 108 ? 9.032 -12.784 -5.823 1.00 97.00 108 VAL A O 1
ATOM 789 N N . ARG A 1 109 ? 9.058 -11.349 -7.558 1.00 95.38 109 ARG A N 1
ATOM 790 C CA . ARG A 1 109 ? 10.518 -11.262 -7.689 1.00 95.38 109 ARG A CA 1
ATOM 791 C C . ARG A 1 109 ? 11.075 -10.207 -6.746 1.00 95.38 109 ARG A C 1
ATOM 793 O O . ARG A 1 109 ? 11.955 -10.463 -5.927 1.00 95.38 109 ARG A O 1
ATOM 800 N N . GLU A 1 110 ? 10.498 -9.017 -6.814 1.00 95.50 110 GLU A N 1
ATOM 801 C CA . GLU A 1 110 ? 10.899 -7.862 -6.020 1.00 95.50 110 GLU A CA 1
ATOM 802 C C . GLU A 1 110 ? 9.672 -7.034 -5.651 1.00 95.50 110 GLU A C 1
ATOM 804 O O . GLU A 1 110 ? 8.642 -7.092 -6.324 1.00 95.50 110 GLU A O 1
ATOM 809 N N . GLN A 1 111 ? 9.756 -6.278 -4.564 1.00 95.50 111 GLN A N 1
ATOM 810 C CA . GLN A 1 111 ? 8.660 -5.434 -4.108 1.00 95.50 111 GLN A CA 1
ATOM 811 C C . GLN A 1 111 ? 9.168 -4.258 -3.288 1.00 95.50 111 GLN A C 1
ATOM 813 O O . GLN A 1 111 ? 10.252 -4.317 -2.713 1.00 95.50 111 GLN A O 1
ATOM 818 N N . GLY A 1 112 ? 8.348 -3.225 -3.151 1.00 93.25 112 GLY A N 1
ATOM 819 C CA . GLY A 1 112 ? 8.672 -2.118 -2.274 1.00 93.25 112 GLY A CA 1
ATOM 820 C C . GLY A 1 112 ? 7.486 -1.272 -1.876 1.00 93.25 112 GLY A C 1
ATOM 821 O O . GLY A 1 112 ? 6.414 -1.337 -2.474 1.00 93.25 112 GLY A O 1
ATOM 822 N N . ILE A 1 113 ? 7.711 -0.486 -0.834 1.00 93.88 113 ILE A N 1
ATOM 823 C CA . ILE A 1 113 ? 6.793 0.530 -0.350 1.00 93.88 113 ILE A CA 1
ATOM 824 C C . ILE A 1 113 ? 7.391 1.879 -0.718 1.00 93.88 113 ILE A C 1
ATOM 826 O O . ILE A 1 113 ? 8.570 2.140 -0.477 1.00 93.88 113 ILE A O 1
ATOM 830 N N . GLU A 1 114 ? 6.581 2.727 -1.324 1.00 93.69 114 GLU A N 1
ATOM 831 C CA . GLU A 1 114 ? 6.971 4.057 -1.758 1.00 93.69 114 GLU A CA 1
ATOM 832 C C . GLU A 1 114 ? 6.104 5.097 -1.077 1.00 93.69 114 GLU A C 1
ATOM 834 O O . GLU A 1 114 ? 4.909 4.880 -0.894 1.00 93.69 114 GLU A O 1
ATOM 839 N N . THR A 1 115 ? 6.707 6.243 -0.779 1.00 93.75 115 THR A N 1
ATOM 840 C CA . THR A 1 115 ? 5.992 7.441 -0.345 1.00 93.75 115 THR A CA 1
ATOM 841 C C . THR A 1 115 ? 6.170 8.510 -1.406 1.00 93.75 115 THR A C 1
ATOM 843 O O . THR A 1 115 ? 7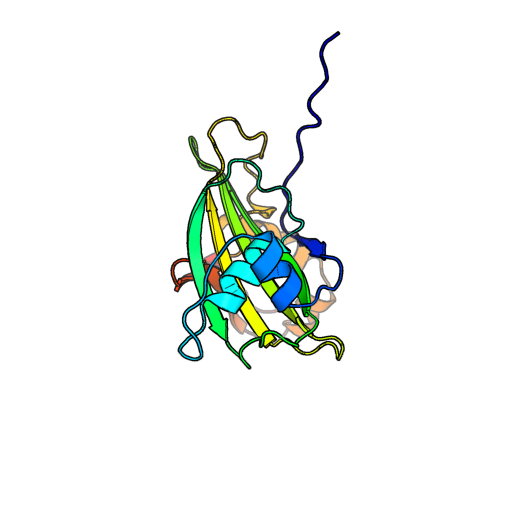.296 8.836 -1.798 1.00 93.75 115 THR A O 1
ATOM 846 N N . TRP A 1 116 ? 5.053 9.051 -1.871 1.00 92.69 116 TRP A N 1
ATOM 847 C CA . TRP A 1 116 ? 4.977 10.069 -2.904 1.00 92.69 116 TRP A CA 1
ATOM 848 C C . TRP A 1 116 ? 4.349 11.331 -2.342 1.00 92.69 116 TRP A C 1
ATOM 850 O O . TRP A 1 116 ? 3.354 11.272 -1.625 1.00 92.69 116 TRP A O 1
ATOM 860 N N . ARG A 1 117 ? 4.901 12.483 -2.710 1.00 91.38 117 ARG A N 1
ATOM 861 C CA . ARG A 1 117 ? 4.343 13.792 -2.389 1.00 91.38 117 ARG A CA 1
ATOM 862 C C . ARG A 1 117 ? 3.793 14.430 -3.651 1.00 91.38 117 ARG A C 1
ATOM 864 O O . ARG A 1 117 ? 4.544 14.649 -4.601 1.00 91.38 117 ARG A O 1
ATOM 871 N N . LEU A 1 118 ? 2.501 14.737 -3.655 1.00 88.00 118 LEU A N 1
ATOM 872 C CA . LEU A 1 118 ? 1.864 15.430 -4.768 1.00 88.00 118 LEU A CA 1
ATOM 873 C C . LEU A 1 118 ? 2.030 16.953 -4.653 1.00 88.00 118 LEU A C 1
ATOM 875 O O . LEU A 1 118 ? 2.154 17.472 -3.538 1.00 88.00 118 LEU A O 1
ATOM 879 N N . PRO A 1 119 ? 1.980 17.677 -5.787 1.00 78.31 119 PRO A N 1
ATOM 880 C CA . PRO A 1 119 ? 1.968 19.133 -5.799 1.00 78.31 119 PRO A CA 1
ATOM 881 C C . PRO A 1 119 ? 0.767 19.728 -5.053 1.00 78.31 119 PRO A C 1
ATOM 883 O O . PRO A 1 119 ? -0.325 19.140 -4.992 1.00 78.31 119 PRO A O 1
ATOM 886 N N . GLU A 1 120 ? 0.969 20.943 -4.545 1.00 68.62 120 GLU A N 1
ATOM 887 C CA . GLU A 1 120 ? -0.066 21.777 -3.938 1.00 68.62 120 GLU A CA 1
ATOM 888 C C . GLU A 1 120 ? -1.249 21.970 -4.911 1.00 68.62 120 GLU A C 1
ATOM 890 O O . GLU A 1 120 ? -1.068 22.122 -6.119 1.00 68.62 120 GLU A O 1
ATOM 895 N N . GLY A 1 121 ? -2.484 21.920 -4.401 1.00 65.25 121 GLY A N 1
ATOM 896 C CA . GLY A 1 121 ? -3.698 22.056 -5.222 1.00 65.25 121 GLY A CA 1
ATOM 897 C C . GLY A 1 121 ? -4.261 20.755 -5.814 1.00 65.25 121 GLY A C 1
ATOM 898 O O . GLY A 1 121 ? -5.315 20.789 -6.451 1.00 65.25 121 GLY A O 1
ATOM 899 N N . SER A 1 122 ? -3.638 19.599 -5.557 1.00 68.44 122 SER A N 1
ATOM 900 C CA . SER A 1 122 ? -4.232 18.291 -5.875 1.00 68.44 122 SER A CA 1
ATOM 901 C C . SER A 1 122 ? -5.607 18.153 -5.206 1.00 68.44 122 SER A C 1
ATOM 903 O O . SER A 1 122 ? -5.730 18.386 -4.004 1.00 68.44 122 SER A O 1
ATOM 905 N N . ALA A 1 123 ? -6.650 17.785 -5.956 1.00 64.69 123 ALA A N 1
ATOM 906 C CA . ALA A 1 123 ? -8.043 17.730 -5.486 1.00 64.69 123 ALA A CA 1
ATOM 907 C C . ALA A 1 123 ? -8.362 16.463 -4.667 1.00 64.69 123 ALA A C 1
ATOM 909 O O . ALA A 1 123 ? -9.369 15.790 -4.881 1.00 64.69 123 ALA A O 1
ATOM 910 N N . VAL A 1 124 ? -7.479 16.127 -3.733 1.00 71.38 124 VAL A N 1
ATOM 911 C CA . VAL A 1 124 ? -7.666 15.043 -2.767 1.00 71.38 124 VAL A CA 1
ATOM 912 C C . VAL A 1 124 ? -8.316 15.640 -1.523 1.00 71.38 124 VAL A C 1
ATOM 914 O O . VAL A 1 124 ? -7.830 16.647 -1.009 1.00 71.38 124 VAL A O 1
ATOM 917 N N . GLY A 1 125 ? -9.432 15.069 -1.070 1.00 66.88 125 GLY A N 1
ATOM 918 C CA . GLY A 1 125 ? -10.104 15.503 0.157 1.00 66.88 125 GLY A CA 1
ATOM 919 C C . GLY A 1 125 ? -9.350 15.058 1.412 1.00 66.88 125 GLY A C 1
ATOM 920 O O . GLY A 1 125 ? -8.578 14.106 1.374 1.00 66.88 125 GLY A O 1
ATOM 921 N N . THR A 1 126 ? -9.580 15.737 2.535 1.00 73.06 126 THR A N 1
ATOM 922 C CA . THR A 1 126 ? -9.196 15.224 3.856 1.00 73.06 126 THR A CA 1
ATOM 923 C C . THR A 1 126 ? -10.237 14.194 4.294 1.00 73.06 126 THR A C 1
ATOM 925 O O . THR A 1 126 ? -11.330 14.580 4.712 1.00 73.06 126 THR A O 1
ATOM 928 N N . ASP A 1 127 ? -9.926 12.907 4.172 1.00 84.12 127 ASP A N 1
ATOM 929 C CA . ASP A 1 127 ? -10.784 11.813 4.633 1.00 84.12 127 ASP A CA 1
ATOM 930 C C . ASP A 1 127 ? -9.981 10.888 5.562 1.00 84.12 127 ASP A C 1
ATOM 932 O O . ASP A 1 127 ? -9.043 10.234 5.103 1.00 84.12 127 ASP A O 1
ATOM 936 N N . PRO A 1 128 ? -10.308 10.802 6.865 1.00 85.62 128 PRO A N 1
ATOM 937 C CA . PRO A 1 128 ? -9.624 9.878 7.764 1.00 85.62 128 PRO A CA 1
ATOM 938 C C . PRO A 1 128 ? -9.731 8.415 7.312 1.00 85.62 128 PRO A C 1
ATOM 940 O O . PRO A 1 128 ? -8.865 7.617 7.656 1.00 85.62 128 PRO A O 1
ATOM 943 N N . ALA A 1 129 ? -10.730 8.049 6.497 1.00 87.19 129 ALA A N 1
ATOM 944 C CA . ALA A 1 129 ? -10.857 6.699 5.951 1.00 87.19 129 ALA A CA 1
ATOM 945 C C . ALA A 1 129 ? -9.691 6.315 5.023 1.00 87.19 129 ALA A C 1
ATOM 947 O O . ALA A 1 129 ? -9.435 5.125 4.829 1.00 87.19 129 ALA A O 1
ATOM 948 N N . THR A 1 130 ? -8.966 7.297 4.473 1.00 87.88 130 THR A N 1
ATOM 949 C CA . THR A 1 130 ? -7.823 7.067 3.581 1.00 87.88 130 THR A CA 1
ATOM 950 C C . THR A 1 130 ? -6.467 7.157 4.285 1.00 87.88 130 THR A C 1
ATOM 952 O O . THR A 1 130 ? -5.452 6.743 3.723 1.00 87.88 130 THR A O 1
ATOM 955 N N . ASP A 1 131 ? -6.424 7.646 5.524 1.00 88.44 131 ASP A N 1
ATOM 956 C CA . ASP A 1 131 ? -5.201 7.769 6.324 1.00 88.44 131 ASP A CA 1
ATOM 957 C C . ASP A 1 131 ? -5.000 6.517 7.199 1.00 88.44 131 ASP A C 1
ATOM 959 O O . ASP A 1 131 ? -5.065 6.568 8.430 1.00 88.44 131 ASP A O 1
ATOM 963 N N . PHE A 1 132 ? -4.843 5.363 6.533 1.00 87.94 132 PHE A N 1
ATOM 964 C CA . PHE A 1 132 ? -4.775 4.036 7.155 1.00 87.94 132 PHE A CA 1
ATOM 965 C C . PHE A 1 132 ? -3.801 3.988 8.337 1.00 87.94 132 PHE A C 1
ATOM 967 O O . PHE A 1 132 ? -2.688 4.515 8.259 1.00 87.94 132 PHE A O 1
ATOM 974 N N . CYS A 1 133 ? -4.192 3.252 9.387 1.00 89.62 133 CYS A N 1
ATOM 975 C CA . CYS A 1 133 ? -3.322 2.951 10.527 1.00 89.62 133 CYS A CA 1
ATOM 976 C C . CYS A 1 133 ? -2.930 4.223 11.323 1.00 89.62 133 CYS A C 1
ATOM 978 O O . CYS A 1 133 ? -1.860 4.347 11.909 1.00 89.62 133 CYS A O 1
ATOM 980 N N . THR A 1 134 ? -3.886 5.159 11.387 1.00 91.25 134 THR A N 1
ATOM 981 C CA . THR A 1 134 ? -3.946 6.268 12.348 1.00 91.25 134 THR A CA 1
ATOM 982 C C . THR A 1 134 ? -5.097 6.065 13.337 1.00 91.25 134 THR A C 1
ATOM 984 O O . THR A 1 134 ? -6.045 5.327 13.060 1.00 91.25 134 THR A O 1
ATOM 987 N N . VAL A 1 135 ? -5.062 6.764 14.477 1.00 94.38 135 VAL A N 1
ATOM 988 C CA . VAL A 1 135 ? -6.170 6.762 15.452 1.00 94.38 135 VAL A CA 1
ATOM 989 C C . VAL A 1 135 ? -7.469 7.258 14.813 1.00 94.38 135 VAL A C 1
ATOM 991 O O . VAL A 1 135 ? -8.506 6.623 14.968 1.00 94.38 135 VAL A O 1
ATOM 994 N N . ALA A 1 136 ? -7.419 8.350 14.041 1.00 92.69 136 ALA A N 1
ATOM 995 C CA . ALA A 1 136 ? -8.603 8.907 13.384 1.00 92.69 136 ALA A CA 1
ATOM 996 C C . ALA A 1 136 ? -9.238 7.918 12.392 1.00 92.69 136 ALA A C 1
ATOM 998 O O . ALA A 1 136 ? -10.460 7.815 12.331 1.00 92.69 136 ALA A O 1
ATOM 999 N N . TRP A 1 137 ? -8.419 7.161 11.658 1.00 93.50 137 TRP A N 1
ATOM 1000 C CA . TRP A 1 137 ? -8.886 6.066 10.810 1.00 93.50 137 TRP A CA 1
ATOM 1001 C C . TRP A 1 137 ? -9.499 4.922 11.629 1.00 93.50 137 TRP A C 1
ATOM 1003 O O . TRP A 1 137 ? -10.586 4.446 11.312 1.00 93.50 137 TRP A O 1
ATOM 1013 N N . ALA A 1 138 ? -8.829 4.488 12.698 1.00 94.69 138 ALA A N 1
ATOM 1014 C CA . ALA A 1 138 ? -9.283 3.374 13.527 1.00 94.69 138 ALA A CA 1
ATOM 1015 C C . ALA A 1 138 ? -10.602 3.677 14.253 1.00 94.69 138 ALA A C 1
ATOM 1017 O O . ALA A 1 138 ? -11.438 2.788 14.412 1.00 94.69 138 ALA A O 1
ATOM 1018 N N . GLU A 1 139 ? -10.826 4.931 14.643 1.00 96.00 139 GLU A N 1
ATOM 1019 C CA . GLU A 1 139 ? -12.093 5.395 15.215 1.00 96.00 139 GLU A CA 1
ATOM 1020 C C . GLU A 1 139 ? -13.277 5.178 14.259 1.00 96.00 139 GLU A C 1
ATOM 1022 O O . GLU A 1 139 ? -14.364 4.807 14.704 1.00 96.00 139 GLU A O 1
ATOM 1027 N N . LEU A 1 140 ? -13.068 5.286 12.939 1.00 94.62 140 LEU A N 1
ATOM 1028 C CA . LEU A 1 140 ? -14.113 4.998 11.947 1.00 94.62 140 LEU A CA 1
ATOM 1029 C C . LEU A 1 140 ? -14.543 3.524 11.935 1.00 94.62 140 LEU A C 1
ATOM 1031 O O . LEU A 1 140 ? -15.637 3.215 11.466 1.00 94.62 140 LEU A O 1
ATOM 1035 N N . LEU A 1 141 ? -13.710 2.610 12.443 1.00 92.38 141 LEU A N 1
ATOM 1036 C CA . LEU A 1 141 ? -14.025 1.181 12.502 1.00 92.38 141 LEU A CA 1
ATOM 1037 C C . LEU A 1 141 ? -14.902 0.808 13.697 1.00 92.38 141 LEU A C 1
ATOM 1039 O O . LEU A 1 141 ? -15.478 -0.280 13.695 1.00 92.38 141 LEU A O 1
ATOM 1043 N N . ARG A 1 142 ? -15.003 1.669 14.718 1.00 93.31 142 ARG A N 1
ATOM 1044 C CA . ARG A 1 142 ? -15.641 1.316 15.993 1.00 93.31 142 ARG A CA 1
ATOM 1045 C C . ARG A 1 142 ? -17.094 0.879 15.810 1.00 93.31 142 ARG A C 1
ATOM 1047 O O . ARG A 1 142 ? -17.438 -0.222 16.230 1.00 93.31 142 ARG A O 1
ATOM 1054 N N . GLU A 1 143 ? -17.915 1.712 15.173 1.00 93.31 143 GLU A N 1
ATOM 1055 C CA . GLU A 1 143 ? -19.340 1.413 14.966 1.00 93.31 143 GLU A CA 1
ATOM 1056 C C . GLU A 1 143 ? -19.553 0.257 13.971 1.00 93.31 143 GLU A C 1
ATOM 1058 O O . GLU A 1 143 ? -20.218 -0.712 14.341 1.00 93.31 143 GLU A O 1
ATOM 1063 N N . PRO A 1 144 ? -18.931 0.242 12.769 1.00 95.06 144 PRO A N 1
ATOM 1064 C CA . PRO A 1 144 ? -19.094 -0.878 11.840 1.00 95.06 144 PRO A CA 1
ATOM 1065 C C . PRO A 1 144 ? -18.713 -2.242 12.431 1.00 95.06 144 PRO A C 1
ATOM 1067 O O . PRO A 1 144 ? -19.395 -3.231 12.174 1.00 95.06 144 PRO A O 1
ATOM 1070 N N . LEU A 1 145 ? -17.643 -2.314 13.233 1.00 94.94 145 LEU A N 1
ATOM 1071 C CA . LEU A 1 145 ? -17.229 -3.566 13.874 1.00 94.94 145 LEU A CA 1
ATOM 1072 C C . LEU A 1 145 ? -18.126 -3.949 15.055 1.00 94.94 145 LEU A C 1
ATOM 1074 O O . LEU A 1 145 ? -18.311 -5.138 15.309 1.00 94.94 145 LEU A O 1
ATOM 1078 N N . ALA A 1 146 ? -18.698 -2.976 15.767 1.00 93.38 146 ALA A N 1
ATOM 1079 C CA . ALA A 1 146 ? -19.682 -3.247 16.812 1.00 93.38 146 ALA A CA 1
ATOM 1080 C C . ALA A 1 146 ? -20.985 -3.837 16.239 1.00 93.38 146 ALA A C 1
ATOM 1082 O O . ALA A 1 146 ? -21.600 -4.688 16.885 1.00 93.38 146 ALA A O 1
ATOM 1083 N N . ASP A 1 147 ? -21.364 -3.433 15.025 1.00 96.12 147 ASP A N 1
ATOM 1084 C CA . ASP A 1 147 ? -22.531 -3.957 14.307 1.00 96.12 147 ASP A CA 1
ATOM 1085 C C . ASP A 1 147 ? -22.254 -5.291 13.582 1.00 96.12 147 ASP A C 1
ATOM 1087 O O . ASP A 1 147 ? -23.186 -6.037 13.257 1.00 96.12 147 ASP A O 1
ATOM 1091 N N . ASP A 1 148 ? -20.984 -5.647 13.356 1.00 97.12 148 ASP A N 1
ATOM 1092 C CA . ASP A 1 148 ? -20.602 -6.916 12.736 1.00 97.12 148 ASP A CA 1
ATOM 1093 C C . ASP A 1 148 ? -20.703 -8.086 13.731 1.00 97.12 148 ASP A C 1
ATOM 1095 O O . ASP A 1 148 ? -19.924 -8.259 14.679 1.00 97.12 148 ASP A O 1
ATOM 1099 N N . ARG A 1 149 ? -21.664 -8.976 13.470 1.00 96.38 149 ARG A N 1
ATOM 1100 C CA . ARG A 1 149 ? -21.885 -10.183 14.271 1.00 96.38 149 ARG A CA 1
ATOM 1101 C C . ARG A 1 149 ? -20.692 -11.139 14.261 1.00 96.38 149 ARG A C 1
ATOM 1103 O O . ARG A 1 149 ? -20.444 -11.802 15.269 1.00 96.38 149 ARG A O 1
ATOM 1110 N N . ASN A 1 150 ? -19.974 -11.253 13.148 1.00 96.81 150 ASN A N 1
ATOM 1111 C CA . ASN A 1 150 ? -18.818 -12.141 13.050 1.00 96.81 150 ASN A CA 1
ATOM 1112 C C . ASN A 1 150 ? -17.685 -11.627 13.934 1.00 96.81 150 ASN A C 1
ATOM 1114 O O . ASN A 1 150 ? -17.095 -12.411 14.676 1.00 96.81 150 ASN A O 1
ATOM 1118 N N . PHE A 1 151 ? -17.437 -10.316 13.922 1.00 94.56 151 PHE A N 1
ATOM 1119 C CA . PHE A 1 151 ? -16.445 -9.689 14.791 1.00 94.56 151 PHE A CA 1
ATOM 1120 C C . PHE A 1 151 ? -16.812 -9.856 16.271 1.00 94.56 151 PHE A C 1
ATOM 1122 O O . PHE A 1 151 ? -16.051 -10.438 17.049 1.00 94.56 151 PHE A O 1
ATOM 1129 N N . THR A 1 152 ? -18.013 -9.415 16.653 1.00 96.19 152 THR A N 1
ATOM 1130 C CA . THR A 1 152 ? -18.461 -9.422 18.054 1.00 96.19 152 THR A CA 1
ATOM 1131 C C . THR A 1 152 ? -18.533 -10.829 18.647 1.00 96.19 152 THR A C 1
ATOM 1133 O O . THR A 1 152 ? -18.102 -11.034 19.781 1.00 96.19 152 THR A O 1
ATOM 1136 N N . SER A 1 153 ? -19.031 -11.820 17.898 1.00 96.00 153 SER A N 1
ATOM 1137 C CA . SER A 1 153 ? -19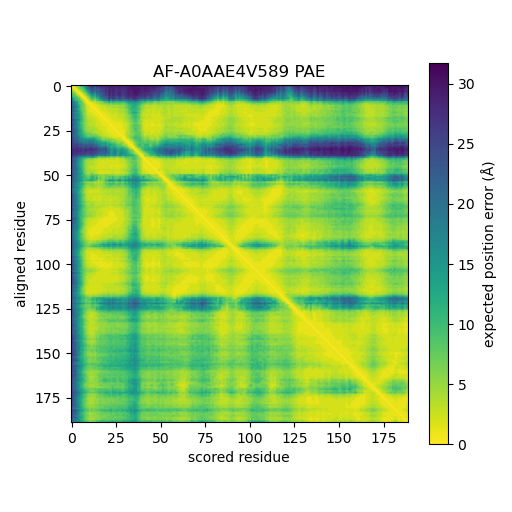.120 -13.205 18.384 1.00 96.00 153 SER A CA 1
ATOM 1138 C C . SER A 1 153 ? -17.762 -13.898 18.480 1.00 96.00 153 SER A C 1
ATOM 1140 O O . SER A 1 153 ? -17.518 -14.594 19.466 1.00 96.00 153 SER A O 1
ATOM 1142 N N . SER A 1 154 ? -16.857 -13.667 17.523 1.00 96.31 154 SER A N 1
ATOM 1143 C CA . SER A 1 154 ? -15.511 -14.264 17.537 1.00 96.31 154 SER A CA 1
ATOM 1144 C C . SER A 1 154 ? -14.670 -13.778 18.718 1.00 96.31 154 SER A C 1
ATOM 1146 O O . SER A 1 154 ? -13.794 -14.496 19.192 1.00 96.31 154 SER A O 1
ATOM 1148 N N . LEU A 1 155 ? -14.952 -12.570 19.213 1.00 95.88 155 LEU A N 1
ATOM 1149 C CA . LEU A 1 155 ? -14.224 -11.931 20.309 1.00 95.88 155 LEU A CA 1
ATOM 1150 C C . LEU A 1 155 ? -15.034 -11.860 21.615 1.00 95.88 155 LEU A C 1
ATOM 1152 O O . LEU A 1 155 ? -14.598 -11.233 22.577 1.00 95.88 155 LEU A O 1
ATOM 1156 N N . ALA A 1 156 ? -16.197 -12.517 21.691 1.00 94.44 156 ALA A N 1
ATOM 1157 C CA . ALA A 1 156 ? -17.111 -12.416 22.835 1.00 94.44 156 ALA A CA 1
ATOM 1158 C C . ALA A 1 156 ? -16.497 -12.897 24.163 1.00 94.44 156 ALA A C 1
ATOM 1160 O O . ALA A 1 156 ? -16.874 -12.421 25.235 1.00 94.44 156 ALA A O 1
ATOM 1161 N N . THR A 1 157 ? -15.554 -13.840 24.098 1.00 95.12 157 THR A N 1
ATOM 1162 C CA . THR A 1 157 ? -14.839 -14.394 25.259 1.00 95.12 157 THR A CA 1
ATOM 1163 C C . THR A 1 157 ? -13.397 -13.905 25.361 1.00 95.12 157 THR A C 1
ATOM 1165 O O . THR A 1 157 ? -12.635 -14.444 26.162 1.00 95.12 157 THR A O 1
ATOM 1168 N N . TRP A 1 158 ? -13.000 -12.946 24.525 1.00 96.19 158 TRP A N 1
ATOM 1169 C CA . TRP A 1 158 ? -11.628 -12.469 24.437 1.00 96.19 158 TRP A CA 1
ATOM 1170 C C . TRP A 1 158 ? -11.513 -11.019 24.894 1.00 96.19 158 TRP A C 1
ATOM 1172 O O . TRP A 1 158 ? -12.297 -10.161 24.488 1.00 96.19 158 TRP A O 1
ATOM 1182 N N . ASP A 1 159 ? -10.479 -10.768 25.694 1.00 96.56 159 ASP A N 1
ATOM 1183 C CA . ASP A 1 159 ? -10.084 -9.447 26.156 1.00 96.56 159 ASP A CA 1
ATOM 1184 C C . ASP A 1 159 ? -8.596 -9.260 25.835 1.00 96.56 159 ASP A C 1
ATOM 1186 O O . ASP A 1 159 ? -7.767 -10.109 26.176 1.00 96.56 159 ASP A O 1
ATOM 1190 N N . GLY A 1 160 ? -8.242 -8.156 25.183 1.00 96.62 160 GLY A N 1
ATOM 1191 C CA . GLY A 1 160 ? -6.858 -7.903 24.793 1.00 96.62 160 GLY A CA 1
ATOM 1192 C C . GLY A 1 160 ? -6.699 -6.733 23.832 1.00 96.62 160 GLY A C 1
ATOM 1193 O O . GLY A 1 160 ? -7.584 -5.890 23.710 1.00 96.62 160 GLY A O 1
ATOM 1194 N N . THR A 1 161 ? -5.551 -6.680 23.160 1.00 97.31 161 THR A N 1
ATOM 1195 C CA . THR A 1 161 ? -5.218 -5.626 22.196 1.00 97.31 161 THR A CA 1
ATOM 1196 C C . THR A 1 161 ? -4.862 -6.242 20.851 1.00 97.31 161 THR A C 1
ATOM 1198 O O . THR A 1 161 ? -4.068 -7.181 20.796 1.00 97.31 161 THR A O 1
ATOM 1201 N N . ILE A 1 162 ? -5.438 -5.707 19.774 1.00 94.94 162 ILE A N 1
ATOM 1202 C CA . ILE A 1 162 ? -5.022 -5.988 18.397 1.00 94.94 162 ILE A CA 1
ATOM 1203 C C . ILE A 1 162 ? -4.211 -4.790 17.912 1.00 94.94 162 ILE A C 1
ATOM 1205 O O . ILE A 1 162 ? -4.734 -3.679 17.859 1.00 94.94 162 ILE A O 1
ATOM 1209 N N . GLY A 1 163 ? -2.943 -5.017 17.573 1.00 94.25 163 GLY A N 1
ATOM 1210 C CA . GLY A 1 163 ? -2.097 -4.008 16.945 1.00 94.25 163 GLY A CA 1
ATOM 1211 C C . GLY A 1 163 ? -2.123 -4.129 15.428 1.00 94.25 163 GLY A C 1
ATOM 1212 O O . GLY A 1 163 ? -1.979 -5.227 14.888 1.00 94.25 163 GLY A O 1
ATOM 1213 N N . LEU A 1 164 ? -2.307 -3.003 14.748 1.00 92.88 164 LEU A N 1
ATOM 1214 C CA . LEU A 1 164 ? -2.171 -2.880 13.304 1.00 92.88 164 LEU A CA 1
ATOM 1215 C C . LEU A 1 164 ? -0.937 -2.029 13.027 1.00 92.88 164 LEU A C 1
ATOM 1217 O O . LEU A 1 164 ? -0.855 -0.902 13.503 1.00 92.88 164 LEU A O 1
ATOM 1221 N N . CYS A 1 165 ? 0.009 -2.578 12.270 1.00 90.25 165 CYS A N 1
ATOM 1222 C CA . CYS A 1 165 ? 1.252 -1.910 11.906 1.00 90.25 165 CYS A CA 1
ATOM 1223 C C . CYS A 1 165 ? 1.283 -1.676 10.398 1.00 90.25 165 CYS A C 1
ATOM 1225 O O . CYS A 1 165 ? 0.876 -2.540 9.613 1.00 90.25 165 CYS A O 1
ATOM 1227 N N . CYS A 1 166 ? 1.770 -0.511 9.995 1.00 86.31 166 CYS A N 1
ATOM 1228 C CA . CYS A 1 166 ? 1.953 -0.151 8.605 1.00 86.31 166 CYS A CA 1
ATOM 1229 C C . CYS A 1 166 ? 3.305 0.532 8.398 1.00 86.31 166 CYS A C 1
ATOM 1231 O O . CYS A 1 166 ? 3.705 1.416 9.153 1.00 86.31 166 CYS A O 1
ATOM 1233 N N . LEU A 1 167 ? 3.986 0.107 7.338 1.00 87.38 167 LEU A N 1
ATOM 1234 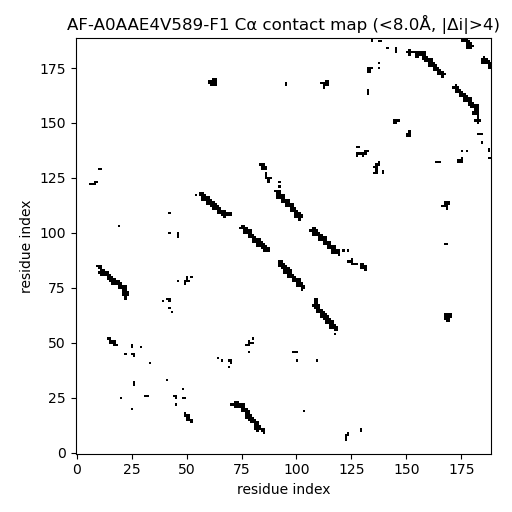C CA . LEU A 1 167 ? 5.261 0.650 6.890 1.00 87.38 167 LEU A CA 1
ATOM 1235 C C . LEU A 1 167 ? 5.020 1.714 5.819 1.00 87.38 167 LEU A C 1
ATOM 1237 O O . LEU A 1 167 ? 4.135 1.551 4.974 1.00 87.38 167 LEU A O 1
ATOM 1241 N N . ASP A 1 168 ? 5.834 2.764 5.823 1.00 88.00 168 ASP A N 1
ATOM 1242 C CA . ASP A 1 168 ? 5.955 3.696 4.701 1.00 88.00 168 ASP A CA 1
ATOM 1243 C C . ASP A 1 168 ? 7.299 3.550 3.973 1.00 88.00 168 ASP A C 1
ATOM 1245 O O . ASP A 1 168 ? 8.159 2.749 4.347 1.00 88.00 168 ASP A O 1
ATOM 1249 N N . GLY A 1 169 ? 7.490 4.322 2.901 1.00 85.38 169 GLY A N 1
ATOM 1250 C CA . GLY A 1 169 ? 8.714 4.271 2.107 1.00 85.38 169 GLY A CA 1
ATOM 1251 C C . GLY A 1 169 ? 9.960 4.771 2.847 1.00 85.38 169 GLY A C 1
ATOM 1252 O O . GLY A 1 169 ? 11.066 4.593 2.348 1.00 85.38 169 GLY A O 1
ATOM 1253 N N . SER A 1 170 ? 9.831 5.398 4.017 1.00 86.06 170 SER A N 1
ATOM 1254 C CA . SER A 1 170 ? 10.978 5.799 4.844 1.00 86.06 170 SER A CA 1
ATOM 1255 C C . SER A 1 170 ? 11.430 4.708 5.823 1.00 86.06 170 SER A C 1
ATOM 1257 O O . SER A 1 170 ? 12.453 4.871 6.488 1.00 86.06 170 SER A O 1
ATOM 1259 N N . GLY A 1 171 ? 10.697 3.590 5.899 1.00 81.88 171 GLY A N 1
ATOM 1260 C CA . GLY A 1 171 ? 10.916 2.538 6.892 1.00 81.88 171 GLY A CA 1
ATOM 1261 C C . GLY A 1 171 ? 10.370 2.885 8.277 1.00 81.88 171 GLY A C 1
ATOM 1262 O O . GLY A 1 171 ? 10.729 2.236 9.258 1.00 81.88 171 GLY A O 1
ATOM 1263 N N . HIS A 1 172 ? 9.523 3.912 8.376 1.00 85.81 172 HIS A N 1
ATOM 1264 C CA . HIS A 1 172 ? 8.830 4.250 9.609 1.00 85.81 172 HIS A CA 1
ATOM 1265 C C . HIS A 1 172 ? 7.598 3.355 9.783 1.00 85.81 172 HIS A C 1
ATOM 1267 O O . HIS A 1 172 ? 6.802 3.177 8.858 1.00 85.81 172 HIS A O 1
ATOM 1273 N N . ASN A 1 173 ? 7.444 2.818 10.994 1.00 86.31 173 ASN A N 1
ATOM 1274 C CA . ASN A 1 173 ? 6.252 2.094 11.410 1.00 86.31 173 ASN A CA 1
ATOM 1275 C C . ASN A 1 173 ? 5.265 3.068 12.037 1.00 86.31 173 ASN A C 1
ATOM 1277 O O . ASN A 1 173 ? 5.553 3.666 13.073 1.00 86.31 173 ASN A O 1
ATOM 1281 N N . ARG A 1 174 ? 4.076 3.166 11.452 1.00 88.69 174 ARG A N 1
ATOM 1282 C CA . ARG A 1 174 ? 2.907 3.660 12.175 1.00 88.69 174 ARG A CA 1
ATOM 1283 C C . ARG A 1 174 ? 2.177 2.459 12.747 1.00 88.69 174 ARG A C 1
ATOM 1285 O O . ARG A 1 174 ? 2.109 1.400 12.121 1.00 88.69 174 ARG A O 1
ATOM 1292 N N . GLU A 1 175 ? 1.662 2.628 13.950 1.00 92.75 175 GLU A N 1
ATOM 1293 C CA . GLU A 1 175 ? 0.944 1.585 14.661 1.00 92.75 175 GLU A CA 1
ATOM 1294 C C . GLU A 1 175 ? -0.313 2.186 15.273 1.00 92.75 175 GLU A C 1
ATOM 1296 O O . GLU A 1 175 ? -0.302 3.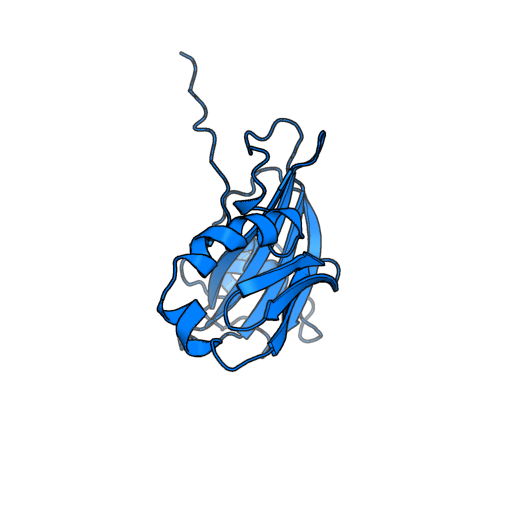326 15.737 1.00 92.75 175 GLU A O 1
ATOM 1301 N N . VAL A 1 176 ? -1.396 1.416 15.242 1.00 95.12 176 VAL A N 1
ATOM 1302 C CA . VAL A 1 176 ? -2.624 1.721 15.971 1.00 95.12 176 VAL A CA 1
ATOM 1303 C C . VAL A 1 176 ? -3.091 0.477 16.708 1.00 95.12 176 VAL A C 1
ATOM 1305 O O . VAL A 1 176 ? -3.046 -0.643 16.189 1.00 95.12 176 VAL A O 1
ATOM 1308 N N . HIS A 1 177 ? -3.527 0.665 17.941 1.00 96.75 177 HIS A N 1
ATOM 1309 C CA . HIS A 1 177 ? -3.910 -0.387 18.860 1.00 96.75 177 HIS A CA 1
ATOM 1310 C C . HIS A 1 177 ? -5.401 -0.314 19.151 1.00 96.75 177 HIS A C 1
ATOM 1312 O O . HIS A 1 177 ? -5.897 0.677 19.674 1.00 96.75 177 HIS A O 1
ATOM 1318 N N . LEU A 1 178 ? -6.114 -1.403 18.871 1.00 96.88 178 LEU A N 1
ATOM 1319 C CA . LEU A 1 178 ? -7.516 -1.577 19.230 1.00 96.88 178 LEU A CA 1
ATOM 1320 C C . LEU A 1 178 ? -7.588 -2.392 20.520 1.00 96.88 178 LEU A C 1
ATOM 1322 O O . LEU A 1 178 ? -7.311 -3.596 20.513 1.00 96.88 178 LEU A O 1
ATOM 1326 N N . ARG A 1 179 ? -7.963 -1.763 21.635 1.00 97.69 179 ARG A N 1
ATOM 1327 C CA . ARG A 1 179 ? -8.219 -2.480 22.888 1.00 97.69 179 ARG A CA 1
ATOM 1328 C C . ARG A 1 179 ? -9.641 -3.014 22.871 1.00 97.69 179 ARG A C 1
ATOM 1330 O O . ARG A 1 179 ? -10.594 -2.249 22.737 1.00 97.69 179 ARG A O 1
ATOM 1337 N N . ILE A 1 180 ? -9.790 -4.317 23.053 1.00 97.1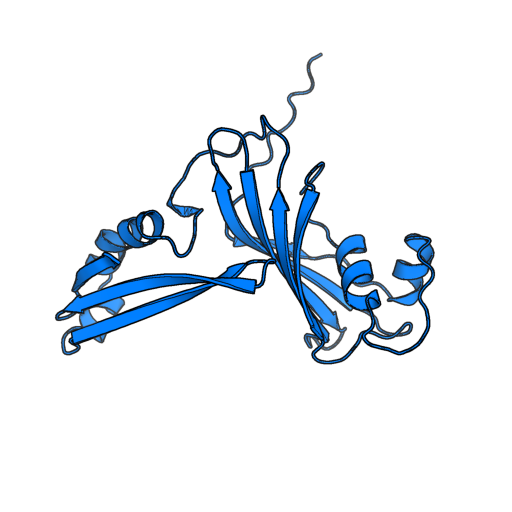2 180 ILE A N 1
ATOM 1338 C CA . ILE A 1 180 ? -11.065 -5.017 22.950 1.00 97.12 180 ILE A CA 1
ATOM 1339 C C . ILE A 1 180 ? -11.418 -5.653 24.288 1.00 97.12 180 ILE A C 1
ATOM 1341 O O . ILE A 1 180 ? -10.580 -6.267 24.950 1.00 97.12 180 ILE A O 1
ATOM 1345 N N . TYR A 1 181 ? -12.684 -5.514 24.659 1.00 96.19 181 TYR A N 1
ATOM 1346 C CA . TYR A 1 181 ? -13.294 -6.200 25.784 1.00 96.19 181 TYR A CA 1
ATOM 1347 C C . TYR A 1 181 ? -14.599 -6.841 25.325 1.00 96.19 181 TYR A C 1
ATOM 1349 O O . TYR A 1 181 ? -15.525 -6.134 24.918 1.00 96.19 181 TYR A O 1
ATOM 1357 N N . ARG A 1 182 ? -14.669 -8.174 25.372 1.00 93.75 182 ARG A N 1
ATOM 1358 C CA . ARG A 1 182 ? -15.860 -8.969 25.019 1.00 93.75 182 ARG A CA 1
ATOM 1359 C C . ARG A 1 182 ? -16.532 -8.536 23.711 1.00 93.75 182 ARG A C 1
ATOM 1361 O O . ARG A 1 182 ? -17.728 -8.241 23.673 1.00 93.75 182 ARG A O 1
ATOM 1368 N N . GLY A 1 183 ? -15.741 -8.464 22.645 1.00 92.81 183 GLY A N 1
ATOM 1369 C CA . GLY A 1 183 ? -16.213 -8.103 21.307 1.00 92.81 183 GLY A CA 1
ATOM 1370 C C . GLY A 1 183 ? -16.480 -6.615 21.080 1.00 92.81 183 GLY A C 1
ATOM 1371 O O . GLY A 1 183 ? -17.046 -6.266 20.051 1.00 92.81 183 GLY A O 1
ATOM 1372 N N . ARG A 1 184 ? -16.078 -5.728 21.999 1.00 94.31 184 ARG A N 1
ATOM 1373 C CA . ARG A 1 184 ? -16.204 -4.271 21.840 1.00 94.31 184 ARG A CA 1
ATOM 1374 C C . ARG A 1 184 ? -14.851 -3.593 21.891 1.00 94.31 184 ARG A C 1
ATOM 1376 O O . ARG A 1 184 ? -14.071 -3.875 22.794 1.00 94.31 184 ARG A O 1
ATOM 1383 N N . ILE A 1 185 ? -14.612 -2.656 20.980 1.00 96.69 185 ILE A N 1
ATOM 1384 C CA . ILE A 1 185 ? -13.453 -1.765 21.054 1.00 96.69 185 ILE A CA 1
ATOM 1385 C C . ILE A 1 185 ? -13.728 -0.730 22.148 1.00 96.69 185 ILE A C 1
ATOM 1387 O O . ILE A 1 185 ? -14.675 0.046 22.040 1.00 96.69 185 ILE A O 1
ATOM 1391 N N . ILE A 1 186 ? -12.925 -0.747 23.208 1.00 95.94 186 ILE A N 1
ATOM 1392 C CA . ILE A 1 186 ? -13.072 0.134 24.376 1.00 95.94 186 ILE A CA 1
ATOM 1393 C C . ILE A 1 186 ? -12.055 1.275 24.404 1.00 95.94 186 ILE A C 1
ATOM 1395 O O . ILE A 1 186 ? -12.263 2.236 25.137 1.00 95.94 186 ILE A O 1
ATOM 1399 N N . ASP A 1 187 ? -10.966 1.158 23.645 1.00 97.19 187 ASP A N 1
ATOM 1400 C CA . ASP A 1 187 ? -9.911 2.167 23.559 1.00 97.19 187 ASP A CA 1
ATOM 1401 C C . ASP A 1 187 ? -9.136 2.020 22.240 1.00 97.19 187 ASP A C 1
ATOM 1403 O O . ASP A 1 187 ? -9.050 0.912 21.692 1.00 97.19 187 ASP A O 1
ATOM 1407 N N . ILE A 1 188 ? -8.621 3.141 21.727 1.00 97.31 188 ILE A N 1
ATOM 1408 C CA . ILE A 1 188 ? -7.824 3.232 20.497 1.00 97.31 188 ILE A CA 1
ATOM 1409 C C . ILE A 1 188 ? -6.629 4.147 20.774 1.00 97.31 188 ILE A C 1
ATOM 1411 O O . ILE A 1 188 ? -6.819 5.295 21.176 1.00 97.31 188 ILE A O 1
ATOM 1415 N N . SER A 1 189 ? -5.411 3.642 20.560 1.00 94.25 189 SER A N 1
ATOM 1416 C CA . SER A 1 189 ? -4.155 4.379 20.798 1.00 94.25 189 SER A CA 1
ATOM 1417 C C . SER A 1 189 ? -3.133 4.194 19.694 1.00 94.25 189 SER A C 1
ATOM 1419 O O . SER A 1 189 ? -3.251 3.190 18.957 1.00 94.25 189 SER A O 1
#

Radius of gyration: 19.94 Å; Cα contacts (8 Å, |Δi|>4): 391; chains: 1; bounding box: 49×43×51 Å

Mean predicted aligned error: 7.41 Å

Secondary structure (DSSP, 8-state):
-----------TT-EEEPPPEEHHHHHHHHT----SSSS-THHHHHHHHH-----TTPEEEEEEEEESS---TT-EEEEEEEEEEEEE-SS-EEEEEEEEEEETTS-EEEEEEEEEEEPTT------GGGSTTSHHHHHTTHHHHHH-HHHHHHTTT-EEEEEEEEE-TTSPEEEEEEEEETTEEEEE-